Protein AF-A0A2V6CWB5-F1 (afdb_monomer_lite)

pLDDT: mean 82.56, std 15.72, range [36.16, 98.81]

Radius of gyration: 20.62 Å; chains: 1; bounding box: 56×36×60 Å

Secondary structure (DSSP, 8-state):
-TTHHHHHHHHHHHHHHHTTTS-GGG-SEEEEEEE-----SSSB-STT-S-B-TTSSEEEEEEEETTEEEEEEEEEE---HHHHHHHHHHHTTTT-TT--S-----EEEEE-SSS-TT-TT-EEETT--TTSTTTT--SSS----HHHHHHTTSS-GGGEEE--SSEEEEEEB---SSSSPPSSS-SEEEEE-SSS-EEEEEE--S-TT-HHHHHSEEEEEE--GGG-GGG----EEEE-TT-S-S-STT-SB-TT--EEETTTTEEEEEEEEE--TT--EEEEEEEE-

Foldseek 3Di:
DQLPVVVQVVVQVVVVVVVVPDDCVVDQAAEAEDAALDDDPAFDRPPPHSDGAPQRFKDWEWHDDPNDIHIYMYGHHDPQPLQVVQSCQQCVCPYPPPPPLHRDAAAWAFDDAVFALPDPPTDTGTLQPCQASRHVPRDPQHDHQPQSCCSSVVDPCQLEAEDDAFDKDKAWAQGDPDSHGDPDGNQWYWYDQDPFWIKIWGQHCSPVVQPLRNAFIWIWIAGDQVPCDVNTRYGIYTGQNRPPDPGSSNRGQHAPGWNDDVSSQKIKHFHGWDDDPPGTITIIGIHGD

Structure (mmCIF, N/CA/C/O backbone):
data_AF-A0A2V6CWB5-F1
#
_entry.id   AF-A0A2V6CWB5-F1
#
loop_
_atom_site.group_PDB
_atom_site.id
_atom_site.type_symbol
_atom_site.label_atom_id
_atom_site.label_alt_id
_atom_site.label_comp_id
_atom_site.label_asym_id
_atom_site.label_entity_id
_atom_site.label_seq_id
_atom_site.pdbx_PDB_ins_code
_atom_site.Cartn_x
_atom_site.Cartn_y
_atom_site.Cartn_z
_atom_site.occupancy
_atom_site.B_iso_or_equiv
_atom_site.auth_seq_id
_atom_site.auth_comp_id
_atom_site.auth_asym_id
_atom_site.auth_atom_id
_atom_site.pdbx_PDB_model_num
ATOM 1 N N . MET A 1 1 ? 32.654 11.549 -14.770 1.00 36.16 1 MET A N 1
ATOM 2 C CA . MET A 1 1 ? 31.673 10.507 -14.389 1.00 36.16 1 MET A CA 1
ATOM 3 C C . MET A 1 1 ? 31.374 9.634 -15.612 1.00 36.16 1 MET A C 1
ATOM 5 O O . MET A 1 1 ? 30.592 10.050 -16.452 1.00 36.16 1 MET A O 1
ATOM 9 N N . PRO A 1 2 ? 32.044 8.480 -15.784 1.00 38.09 2 PRO A N 1
ATOM 10 C CA . PRO A 1 2 ? 32.008 7.690 -17.030 1.00 38.09 2 PRO A CA 1
ATOM 11 C C . PRO A 1 2 ? 30.756 6.815 -17.254 1.00 38.09 2 PRO A C 1
ATOM 13 O O . PRO A 1 2 ? 30.642 6.205 -18.314 1.00 38.09 2 PRO A O 1
ATOM 16 N N . GLY A 1 3 ? 29.848 6.711 -16.274 1.00 45.81 3 GLY A N 1
ATOM 17 C CA . GLY A 1 3 ? 28.700 5.790 -16.328 1.00 45.81 3 GLY A CA 1
ATOM 18 C C . GLY A 1 3 ? 27.551 6.238 -17.239 1.00 45.81 3 GLY A C 1
ATOM 19 O O . GLY A 1 3 ? 26.915 5.413 -17.885 1.00 45.81 3 GLY A O 1
ATOM 20 N N . TRP A 1 4 ? 27.318 7.548 -17.364 1.00 51.97 4 TRP A N 1
ATOM 21 C CA . TRP A 1 4 ? 26.133 8.075 -18.061 1.00 51.97 4 TRP A CA 1
ATOM 22 C C . TRP A 1 4 ? 26.193 7.865 -19.583 1.00 51.97 4 TRP A C 1
ATOM 24 O O . TRP A 1 4 ? 25.188 7.541 -20.209 1.00 51.97 4 TRP A O 1
ATOM 34 N N . ALA A 1 5 ? 27.392 7.933 -20.171 1.00 55.53 5 ALA A N 1
ATOM 35 C CA . ALA A 1 5 ? 27.584 7.796 -21.615 1.00 55.53 5 ALA A CA 1
ATOM 36 C C . ALA A 1 5 ? 27.284 6.383 -22.157 1.00 55.53 5 ALA A C 1
ATOM 38 O O . ALA A 1 5 ? 26.904 6.244 -23.317 1.00 55.53 5 ALA A O 1
ATOM 39 N N . ALA A 1 6 ? 27.458 5.335 -21.341 1.00 59.09 6 ALA A N 1
ATOM 40 C CA . ALA A 1 6 ? 27.218 3.953 -21.765 1.00 59.09 6 ALA A CA 1
ATOM 41 C C . ALA A 1 6 ? 25.724 3.599 -21.769 1.00 59.09 6 ALA A C 1
ATOM 43 O O . ALA A 1 6 ? 25.240 3.011 -22.734 1.00 59.09 6 ALA A O 1
ATOM 44 N N . CYS A 1 7 ? 24.991 4.011 -20.729 1.00 66.81 7 CYS A N 1
ATOM 45 C CA . CYS A 1 7 ? 23.537 3.861 -20.666 1.00 66.81 7 CYS A CA 1
ATOM 46 C C . CYS A 1 7 ? 22.850 4.595 -21.827 1.00 66.81 7 CYS A C 1
ATOM 48 O O . CYS A 1 7 ? 21.944 4.047 -22.447 1.00 66.81 7 CYS A O 1
ATOM 50 N N . ASP A 1 8 ? 23.323 5.795 -22.178 1.00 70.69 8 ASP A N 1
ATOM 51 C CA . ASP A 1 8 ? 22.746 6.564 -23.282 1.00 70.69 8 ASP A CA 1
ATOM 52 C C . ASP A 1 8 ? 22.955 5.915 -24.657 1.00 70.69 8 ASP A C 1
ATOM 54 O O . ASP A 1 8 ? 22.087 6.032 -25.518 1.00 70.69 8 ASP A O 1
ATOM 58 N N . ALA A 1 9 ? 24.092 5.250 -24.893 1.00 75.88 9 ALA A N 1
ATOM 59 C CA . ALA A 1 9 ? 24.342 4.549 -26.154 1.00 75.88 9 ALA A CA 1
ATOM 60 C C . ALA A 1 9 ? 23.389 3.358 -26.322 1.00 75.88 9 ALA A C 1
ATOM 62 O O . ALA A 1 9 ? 22.685 3.273 -27.321 1.00 75.88 9 ALA A O 1
ATOM 63 N N . ILE A 1 10 ? 23.281 2.514 -25.292 1.00 77.00 10 ILE A N 1
ATOM 64 C CA . ILE A 1 10 ? 22.360 1.371 -25.289 1.00 77.00 10 ILE A CA 1
ATOM 65 C C . ILE A 1 10 ? 20.911 1.836 -25.463 1.00 77.00 10 ILE A C 1
ATOM 67 O O . ILE A 1 10 ? 20.146 1.241 -26.219 1.00 77.00 10 ILE A O 1
ATOM 71 N N . ALA A 1 11 ? 20.534 2.920 -24.784 1.00 79.38 11 ALA A N 1
ATOM 72 C CA . ALA A 1 11 ? 19.203 3.485 -24.908 1.00 79.38 11 ALA A CA 1
ATOM 73 C C . ALA A 1 11 ? 18.931 4.019 -26.326 1.00 79.38 11 ALA A C 1
ATOM 75 O O . ALA A 1 11 ? 17.836 3.817 -26.844 1.00 79.38 11 ALA A O 1
ATOM 76 N N . ARG A 1 12 ? 19.927 4.638 -26.980 1.00 80.00 12 ARG A N 1
ATOM 77 C CA . ARG A 1 12 ? 19.832 5.111 -28.374 1.00 80.00 12 ARG A CA 1
ATOM 78 C C . ARG A 1 12 ? 19.712 3.968 -29.375 1.00 80.00 12 ARG A C 1
ATOM 80 O O . ARG A 1 12 ? 18.886 4.060 -30.282 1.00 80.00 12 ARG A O 1
ATOM 87 N N . ASP A 1 13 ? 20.482 2.901 -29.198 1.00 83.44 13 ASP A N 1
ATOM 88 C CA . ASP A 1 13 ? 20.416 1.724 -30.066 1.00 83.44 13 ASP A CA 1
ATOM 89 C C . ASP A 1 13 ? 19.045 1.044 -29.945 1.00 83.44 13 ASP A C 1
ATOM 91 O O . ASP A 1 13 ? 18.387 0.777 -30.952 1.00 83.44 13 ASP A O 1
ATOM 95 N N . ALA A 1 14 ? 18.566 0.846 -28.711 1.00 82.62 14 ALA A N 1
ATOM 96 C CA . ALA A 1 14 ? 17.247 0.275 -28.450 1.00 82.62 14 ALA A CA 1
ATOM 97 C C . ALA A 1 14 ? 16.120 1.138 -29.039 1.00 82.62 14 ALA A C 1
ATOM 99 O O . ALA A 1 14 ? 15.208 0.611 -29.675 1.00 82.62 14 ALA A O 1
ATOM 100 N N . PHE A 1 15 ? 16.203 2.462 -28.871 1.00 83.50 15 PHE A N 1
ATOM 101 C CA . PHE A 1 15 ? 15.250 3.409 -29.444 1.00 83.50 15 PHE A CA 1
ATOM 102 C C . PHE A 1 15 ? 15.245 3.332 -30.976 1.00 83.50 15 PHE A C 1
ATOM 104 O O . PHE A 1 15 ? 14.188 3.150 -31.571 1.00 83.50 15 PHE A O 1
ATOM 111 N N . THR A 1 16 ? 16.418 3.367 -31.615 1.00 85.50 16 THR A N 1
ATOM 112 C CA . THR A 1 16 ? 16.558 3.283 -33.080 1.00 85.50 16 THR A CA 1
ATOM 113 C C . THR A 1 16 ? 15.927 2.007 -33.636 1.00 85.50 16 THR A C 1
ATOM 115 O O . THR A 1 16 ? 15.200 2.055 -34.626 1.00 85.50 16 THR A O 1
ATOM 118 N N . LEU A 1 17 ? 16.162 0.864 -32.985 1.00 86.69 17 LEU A N 1
ATOM 119 C CA . LEU A 1 17 ? 15.570 -0.411 -33.391 1.00 86.69 17 LEU A CA 1
ATOM 120 C C . LEU A 1 17 ? 14.049 -0.432 -33.192 1.00 86.69 17 LEU A C 1
ATOM 122 O O . LEU A 1 17 ? 13.328 -0.909 -34.066 1.00 86.69 17 LEU A O 1
ATOM 126 N N . ALA A 1 18 ? 13.548 0.102 -32.075 1.00 86.06 18 ALA A N 1
ATOM 127 C CA . ALA A 1 18 ? 12.117 0.129 -31.785 1.00 86.06 18 ALA A CA 1
ATOM 128 C C . ALA A 1 18 ? 11.335 1.060 -32.734 1.00 86.06 18 ALA A C 1
ATOM 130 O O . ALA A 1 18 ? 10.214 0.726 -33.117 1.00 86.06 18 ALA A O 1
ATOM 131 N N . GLN A 1 19 ? 11.933 2.169 -33.187 1.00 87.50 19 GLN A N 1
ATOM 132 C CA . GLN A 1 19 ? 11.319 3.086 -34.163 1.00 87.50 19 GLN A CA 1
ATOM 133 C C . GLN A 1 19 ? 11.013 2.435 -35.516 1.00 87.50 19 GLN A C 1
ATOM 135 O O . GLN A 1 19 ? 10.167 2.932 -36.254 1.00 87.50 19 GLN A O 1
ATOM 140 N N . LEU A 1 20 ? 11.670 1.320 -35.850 1.00 89.69 20 LEU A N 1
ATOM 141 C CA . LEU A 1 20 ? 11.380 0.574 -37.077 1.00 89.69 20 LEU A CA 1
ATOM 142 C C . LEU A 1 20 ? 10.010 -0.120 -37.037 1.00 89.69 20 LEU A C 1
ATOM 144 O O . LEU A 1 20 ? 9.496 -0.507 -38.084 1.00 89.69 20 LEU A O 1
ATOM 148 N N . GLN A 1 21 ? 9.443 -0.318 -35.843 1.00 91.12 21 GLN A N 1
ATOM 149 C CA . GLN A 1 21 ? 8.211 -1.083 -35.629 1.00 91.12 21 GLN A CA 1
ATOM 150 C C . GLN A 1 21 ? 7.116 -0.298 -34.900 1.00 91.12 21 GLN A C 1
ATOM 152 O O . GLN A 1 21 ? 5.943 -0.642 -35.028 1.00 91.12 21 GLN A O 1
ATOM 157 N N . TYR A 1 22 ? 7.476 0.745 -34.149 1.00 87.06 22 TYR A N 1
ATOM 158 C CA . TYR A 1 22 ? 6.558 1.491 -33.293 1.00 87.06 22 TYR A CA 1
ATOM 159 C C . TYR A 1 22 ? 6.733 3.002 -33.466 1.00 87.06 22 TYR A C 1
ATOM 161 O O . TYR A 1 22 ? 7.855 3.503 -33.567 1.00 87.06 22 TYR A O 1
ATOM 169 N N . ASP A 1 23 ? 5.624 3.743 -33.414 1.00 86.75 23 ASP A N 1
ATOM 170 C CA . ASP A 1 23 ? 5.662 5.191 -33.220 1.00 86.75 23 ASP A CA 1
ATOM 171 C C . ASP A 1 23 ? 5.980 5.489 -31.753 1.00 86.75 23 ASP A C 1
ATOM 173 O O . ASP A 1 23 ? 5.128 5.421 -30.869 1.00 86.75 23 ASP A O 1
ATOM 177 N N . LEU A 1 24 ? 7.244 5.795 -31.482 1.00 80.44 24 LEU A N 1
ATOM 178 C CA . LEU A 1 24 ? 7.717 6.011 -30.120 1.00 80.44 24 LEU A CA 1
ATOM 179 C C . LEU A 1 24 ? 7.183 7.306 -29.488 1.00 80.44 24 LEU A C 1
ATOM 181 O O . LEU A 1 24 ? 7.273 7.459 -28.272 1.00 80.44 24 LEU A O 1
ATOM 185 N N . THR A 1 25 ? 6.597 8.220 -30.270 1.00 76.88 25 THR A N 1
ATOM 186 C CA . THR A 1 25 ? 6.030 9.474 -29.745 1.00 76.88 25 THR A CA 1
ATOM 187 C C . THR A 1 25 ? 4.742 9.262 -28.949 1.00 76.88 25 THR A C 1
ATOM 189 O O . THR A 1 25 ? 4.356 10.130 -28.169 1.00 76.88 25 THR A O 1
ATOM 192 N N . THR A 1 26 ? 4.107 8.091 -29.068 1.00 83.06 26 THR A N 1
ATOM 193 C CA . THR A 1 26 ? 2.911 7.734 -28.291 1.00 83.06 26 THR A CA 1
ATOM 194 C C . THR A 1 26 ? 3.226 7.214 -26.886 1.00 83.06 26 THR A C 1
ATOM 196 O O . THR A 1 26 ? 2.306 6.856 -26.152 1.00 83.06 26 THR A O 1
ATOM 199 N N . PHE A 1 27 ? 4.505 7.124 -26.506 1.00 80.75 27 PHE A N 1
ATOM 200 C CA . PHE A 1 27 ? 4.947 6.592 -25.218 1.00 80.75 27 PHE A CA 1
ATOM 201 C C . PHE A 1 27 ? 5.657 7.661 -24.386 1.00 80.75 27 PHE A C 1
ATOM 203 O O . PHE A 1 27 ? 6.510 8.397 -24.873 1.00 80.75 27 PHE A O 1
ATOM 210 N N . GLU A 1 28 ? 5.356 7.699 -23.089 1.00 74.69 28 GLU A N 1
ATOM 211 C CA . GLU A 1 28 ? 5.989 8.628 -22.139 1.00 74.69 28 GLU A CA 1
ATOM 212 C C . GLU A 1 28 ? 7.266 8.051 -21.495 1.00 74.69 28 GLU A C 1
ATOM 214 O O . GLU A 1 28 ? 8.056 8.776 -20.887 1.00 74.69 28 GLU A O 1
ATOM 219 N N . ARG A 1 29 ? 7.476 6.732 -21.599 1.00 77.94 29 ARG A N 1
ATOM 220 C CA . ARG A 1 29 ? 8.577 6.005 -20.954 1.00 77.94 29 ARG A CA 1
ATOM 221 C C . ARG A 1 29 ? 8.994 4.787 -21.767 1.00 77.94 29 ARG A C 1
ATOM 223 O O . ARG A 1 29 ? 8.143 4.076 -22.295 1.00 77.94 29 ARG A O 1
ATOM 230 N N . PHE A 1 30 ? 10.291 4.490 -21.739 1.00 80.19 30 PHE A N 1
ATOM 231 C CA . PHE A 1 30 ? 10.849 3.238 -22.249 1.00 80.19 30 PHE A CA 1
ATOM 232 C C . PHE A 1 30 ? 11.411 2.393 -21.114 1.00 80.19 30 PHE A C 1
ATOM 234 O O . PHE A 1 30 ? 12.092 2.901 -20.224 1.00 80.19 30 PHE A O 1
ATOM 241 N N . VAL A 1 31 ? 11.147 1.090 -21.163 1.00 81.50 31 VAL A N 1
ATOM 242 C CA . VAL A 1 31 ? 11.750 0.111 -20.258 1.00 81.50 31 VAL A CA 1
ATOM 243 C C . VAL A 1 31 ? 12.609 -0.823 -21.098 1.00 81.50 31 VAL A C 1
ATOM 245 O O . VAL A 1 31 ? 12.102 -1.517 -21.975 1.00 81.50 31 VAL A O 1
ATOM 248 N N . ILE A 1 32 ? 13.915 -0.810 -20.850 1.00 81.12 32 ILE A N 1
ATOM 249 C CA . ILE A 1 32 ? 14.897 -1.652 -21.527 1.00 81.12 32 ILE A CA 1
ATOM 250 C C . ILE A 1 32 ? 15.292 -2.761 -20.564 1.00 81.12 32 ILE A C 1
ATOM 252 O O . ILE A 1 32 ? 15.844 -2.507 -19.493 1.00 81.12 32 ILE A O 1
ATOM 256 N N . HIS A 1 33 ? 15.018 -3.997 -20.958 1.00 79.50 33 HIS A N 1
ATOM 257 C CA . HIS A 1 33 ? 15.389 -5.170 -20.185 1.00 79.50 33 HIS A CA 1
ATOM 258 C C . HIS A 1 33 ? 16.598 -5.876 -20.793 1.00 79.50 33 HIS A C 1
ATOM 260 O O . HIS A 1 33 ? 16.647 -6.105 -22.003 1.00 79.50 33 HIS A O 1
ATOM 266 N N . PHE A 1 34 ? 17.531 -6.290 -19.937 1.00 72.25 34 PHE A N 1
ATOM 267 C CA . PHE A 1 34 ? 18.673 -7.114 -20.314 1.00 72.25 34 PHE A CA 1
ATOM 268 C C . PHE A 1 34 ? 18.560 -8.518 -19.721 1.00 72.25 34 PHE A C 1
ATOM 270 O O . PHE A 1 34 ? 18.178 -8.657 -18.555 1.00 72.25 34 PHE A O 1
ATOM 277 N N . PRO A 1 35 ? 18.975 -9.562 -20.464 1.00 69.44 35 PRO A N 1
ATOM 278 C CA . PRO A 1 35 ? 19.292 -10.850 -19.858 1.00 69.44 35 PRO A CA 1
ATOM 279 C C . PRO A 1 35 ? 20.240 -10.655 -18.671 1.00 69.44 35 PRO A C 1
ATOM 281 O O . PRO A 1 35 ? 21.066 -9.741 -18.697 1.00 69.44 35 PRO A O 1
ATOM 284 N N . SER A 1 36 ? 20.130 -11.514 -17.652 1.00 68.50 36 SER A N 1
ATOM 285 C CA . SER A 1 36 ? 20.931 -11.402 -16.428 1.00 68.50 36 SER A CA 1
ATOM 286 C C . SER A 1 36 ? 22.411 -11.178 -16.734 1.00 68.50 36 SER A C 1
ATOM 288 O O . SER A 1 36 ? 23.099 -12.053 -17.263 1.00 68.50 36 SER A O 1
ATOM 290 N N . LEU A 1 37 ? 22.905 -9.999 -16.362 1.00 66.12 37 LEU A N 1
ATOM 291 C CA . LEU A 1 37 ? 24.320 -9.661 -16.390 1.00 66.12 37 LEU A CA 1
ATOM 292 C C . LEU A 1 37 ? 24.968 -10.318 -15.158 1.00 66.12 37 LEU A C 1
ATOM 294 O O . LEU A 1 37 ? 25.193 -9.659 -14.144 1.00 66.12 37 LEU A O 1
ATOM 298 N N . GLN A 1 38 ? 25.139 -11.645 -15.187 1.00 53.81 38 GLN A N 1
ATOM 299 C CA . GLN A 1 38 ? 25.556 -12.460 -14.038 1.00 53.81 38 GLN A CA 1
ATOM 300 C C . GLN A 1 38 ? 26.773 -11.872 -13.301 1.00 53.81 38 GLN A C 1
ATOM 302 O O . GLN A 1 38 ? 27.834 -11.723 -13.904 1.00 53.81 38 GLN A O 1
ATOM 307 N N . ASN A 1 39 ? 26.593 -11.558 -12.005 1.00 49.78 39 ASN A N 1
ATOM 308 C CA . ASN A 1 39 ? 27.485 -11.881 -10.872 1.00 49.78 39 ASN A CA 1
ATOM 309 C C . ASN A 1 39 ? 27.045 -11.234 -9.531 1.00 49.78 39 ASN A C 1
ATOM 311 O O . ASN A 1 39 ? 27.929 -10.966 -8.730 1.00 49.78 39 ASN A O 1
ATOM 315 N N . GLN A 1 40 ? 25.773 -10.904 -9.233 1.00 49.03 40 GLN A N 1
ATOM 316 C CA . GLN A 1 40 ? 25.472 -10.239 -7.944 1.00 49.03 40 GLN A CA 1
ATOM 317 C C . GLN A 1 40 ? 24.152 -10.619 -7.280 1.00 49.03 40 GLN A C 1
ATOM 319 O O . GLN A 1 40 ? 23.071 -10.394 -7.812 1.00 49.03 40 GLN A O 1
ATOM 324 N N . ALA A 1 41 ? 24.280 -11.084 -6.038 1.00 42.72 41 ALA A N 1
ATOM 325 C CA . ALA A 1 41 ? 23.208 -11.170 -5.056 1.00 42.72 41 ALA A CA 1
ATOM 326 C C . ALA A 1 41 ? 22.814 -9.791 -4.472 1.00 42.72 41 ALA A C 1
ATOM 328 O O . ALA A 1 41 ? 21.884 -9.721 -3.678 1.00 42.72 41 ALA A O 1
ATOM 329 N N . THR A 1 42 ? 23.499 -8.695 -4.833 1.00 45.09 42 THR A N 1
ATOM 330 C CA . THR A 1 42 ? 23.336 -7.381 -4.175 1.00 45.09 42 THR A CA 1
ATOM 331 C C . THR A 1 4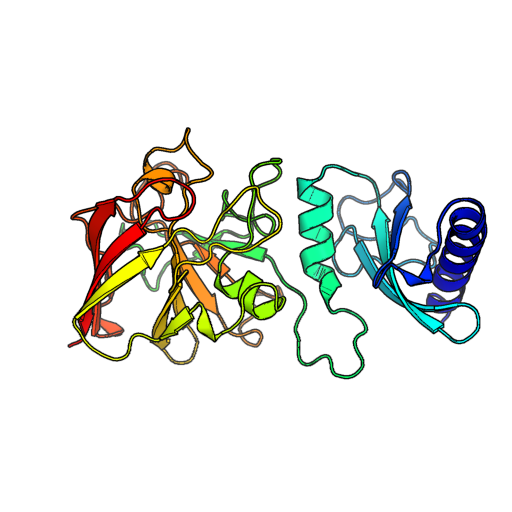2 ? 23.655 -6.176 -5.081 1.00 45.09 42 THR A C 1
ATOM 333 O O . THR A 1 42 ? 24.454 -5.314 -4.726 1.00 45.09 42 THR A O 1
ATOM 336 N N . GLY A 1 43 ? 23.028 -6.079 -6.254 1.00 46.12 43 GLY A N 1
ATOM 337 C CA . GLY A 1 43 ? 22.815 -4.781 -6.920 1.00 46.12 43 GLY A CA 1
ATOM 338 C C . GLY A 1 43 ? 23.956 -4.131 -7.709 1.00 46.12 43 GLY A C 1
ATOM 339 O O . GLY A 1 43 ? 23.780 -3.047 -8.262 1.00 46.12 43 GLY A O 1
ATOM 340 N N . GLY A 1 44 ? 25.112 -4.765 -7.837 1.00 47.44 44 GLY A N 1
ATOM 341 C CA . GLY A 1 44 ? 26.143 -4.338 -8.777 1.00 47.44 44 GLY A CA 1
ATOM 342 C C . GLY A 1 44 ? 26.125 -5.176 -10.051 1.00 47.44 44 GLY A C 1
ATOM 343 O O . GLY A 1 44 ? 25.869 -6.375 -10.062 1.00 47.44 44 GLY A O 1
ATOM 344 N N . VAL A 1 45 ? 26.423 -4.536 -11.166 1.00 53.91 45 VAL A N 1
ATOM 345 C CA . VAL A 1 45 ? 26.764 -5.252 -12.393 1.00 53.91 45 VAL A CA 1
ATOM 346 C C . VAL A 1 45 ? 28.218 -5.726 -12.265 1.00 53.91 45 VAL A C 1
ATOM 348 O O . VAL A 1 45 ? 28.977 -5.155 -11.479 1.00 53.91 45 VAL A O 1
ATOM 351 N N . ALA A 1 46 ? 28.605 -6.789 -12.977 1.00 55.00 46 ALA A N 1
ATOM 352 C CA . ALA A 1 46 ? 29.958 -7.356 -12.961 1.00 55.00 46 ALA A CA 1
ATOM 353 C C . ALA A 1 46 ? 31.075 -6.287 -12.939 1.00 55.00 46 ALA A C 1
ATOM 355 O O . ALA A 1 46 ? 30.938 -5.213 -13.533 1.00 55.00 46 ALA A O 1
ATOM 356 N N . THR A 1 47 ? 32.190 -6.586 -12.260 1.00 51.47 47 THR A N 1
ATOM 357 C CA . THR A 1 47 ? 33.362 -5.702 -12.143 1.00 51.47 47 THR A CA 1
ATOM 358 C C . THR A 1 47 ? 33.735 -5.095 -13.500 1.00 51.47 47 THR A C 1
ATOM 360 O O . THR A 1 47 ? 34.043 -5.822 -14.439 1.00 51.47 47 THR A O 1
ATOM 363 N N . GLY A 1 48 ? 33.700 -3.761 -13.604 1.00 55.47 48 GLY A N 1
ATOM 364 C CA . GLY A 1 48 ? 33.976 -3.026 -14.848 1.00 55.47 48 GLY A CA 1
ATOM 365 C C . GLY A 1 48 ? 32.738 -2.534 -15.608 1.00 55.47 48 GLY A C 1
ATOM 366 O O . GLY A 1 48 ? 32.882 -1.795 -16.584 1.00 55.47 48 GLY A O 1
ATOM 367 N N . SER A 1 49 ? 31.526 -2.876 -15.162 1.00 59.16 49 SER A N 1
ATOM 368 C CA . SER A 1 49 ? 30.303 -2.308 -15.728 1.00 59.16 49 SER A CA 1
ATOM 369 C C . SER A 1 49 ? 30.209 -0.798 -15.516 1.00 59.16 49 SER A C 1
ATOM 371 O O . SER A 1 49 ? 30.518 -0.267 -14.449 1.00 59.16 49 SER A O 1
ATOM 373 N N . LYS A 1 50 ? 29.714 -0.111 -16.547 1.00 61.66 50 LYS A N 1
ATOM 374 C CA . LYS A 1 50 ? 29.398 1.323 -16.519 1.00 61.66 50 LYS A CA 1
ATOM 375 C C . LYS A 1 50 ? 27.957 1.612 -16.074 1.00 61.66 50 LYS A C 1
ATOM 377 O O . LYS A 1 50 ? 27.619 2.778 -15.893 1.00 61.66 50 LYS A O 1
ATOM 382 N N . ILE A 1 51 ? 27.135 0.575 -15.892 1.00 60.34 51 ILE A N 1
ATOM 383 C CA . ILE A 1 51 ? 25.749 0.661 -15.413 1.00 60.34 51 ILE A CA 1
ATOM 384 C C . ILE A 1 51 ? 25.724 0.351 -13.915 1.00 60.34 51 ILE A C 1
ATOM 386 O O . ILE A 1 51 ? 26.265 -0.671 -13.489 1.00 60.3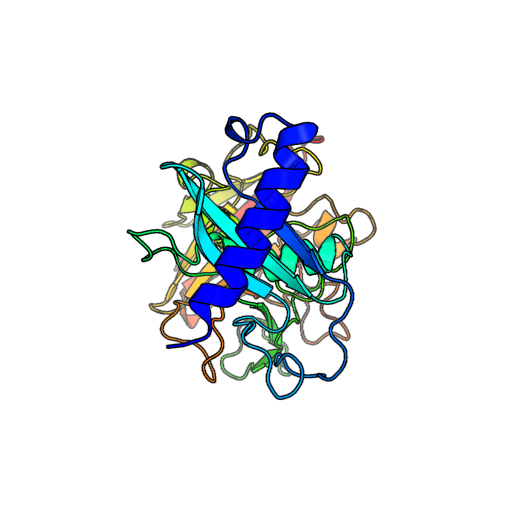4 51 ILE A O 1
ATOM 390 N N . PHE A 1 52 ? 25.079 1.219 -13.136 1.00 61.44 52 PHE A N 1
ATOM 391 C CA . PHE A 1 52 ? 24.848 1.043 -11.703 1.00 61.44 52 PHE A CA 1
ATOM 392 C C . PHE A 1 52 ? 23.342 0.967 -11.434 1.00 61.44 52 PHE A C 1
ATOM 394 O O . PHE A 1 52 ? 22.607 1.854 -11.865 1.00 61.44 52 PHE A O 1
ATOM 401 N N . PHE A 1 53 ? 22.884 -0.072 -10.731 1.00 65.00 53 PHE A N 1
ATOM 402 C CA . PHE A 1 53 ? 21.473 -0.251 -10.389 1.00 65.00 53 PHE A CA 1
ATOM 403 C C . PHE A 1 53 ? 21.188 0.311 -8.996 1.00 65.00 53 PHE A C 1
ATOM 405 O O . PHE A 1 53 ? 21.592 -0.247 -7.982 1.00 65.00 53 PHE A O 1
ATOM 412 N N . ASN A 1 54 ? 20.483 1.443 -8.946 1.00 54.50 54 ASN A N 1
ATOM 413 C CA . ASN A 1 54 ? 20.242 2.194 -7.709 1.00 54.50 54 ASN A CA 1
ATOM 414 C C . ASN A 1 54 ? 19.184 1.553 -6.785 1.00 54.50 54 ASN A C 1
ATOM 416 O O . ASN A 1 54 ? 19.019 1.982 -5.648 1.00 54.50 54 ASN A O 1
ATOM 420 N N . SER A 1 55 ? 18.450 0.549 -7.272 1.00 58.59 55 SER A N 1
ATOM 421 C CA . SER A 1 55 ? 17.395 -0.152 -6.519 1.00 58.59 55 SER A CA 1
ATOM 422 C C . SER A 1 55 ? 17.583 -1.671 -6.465 1.00 58.59 55 SER A C 1
ATOM 424 O O . SER A 1 55 ? 16.659 -2.407 -6.159 1.00 58.59 55 SER A O 1
ATOM 426 N N . GLY A 1 56 ? 18.802 -2.150 -6.731 1.00 66.12 56 GLY A N 1
ATOM 427 C CA . GLY A 1 56 ? 19.113 -3.577 -6.787 1.00 66.12 56 GLY A CA 1
ATOM 428 C C . GLY A 1 56 ? 19.073 -4.108 -8.216 1.00 66.12 56 GLY A C 1
ATOM 429 O O . GLY A 1 56 ? 20.109 -4.531 -8.720 1.00 66.12 56 GLY A O 1
ATOM 430 N N . LEU A 1 57 ? 17.931 -4.045 -8.907 1.00 73.31 57 LEU A N 1
ATOM 431 C CA . LEU A 1 57 ? 17.817 -4.587 -10.274 1.00 73.31 57 LEU A CA 1
ATOM 432 C C . LEU A 1 57 ? 17.384 -3.563 -11.321 1.00 73.31 57 LEU A C 1
ATOM 434 O O . LEU A 1 57 ? 17.401 -3.883 -12.515 1.00 73.31 57 LEU A O 1
ATOM 438 N N . SER A 1 58 ? 17.068 -2.333 -10.905 1.00 75.00 58 SER A N 1
ATOM 439 C CA . SER A 1 58 ? 16.751 -1.260 -11.841 1.00 75.00 58 SER A CA 1
ATOM 440 C C . SER A 1 58 ? 17.396 0.095 -11.570 1.00 75.00 58 SER A C 1
ATOM 442 O O . SER A 1 58 ? 17.830 0.443 -10.463 1.00 75.00 58 SER A O 1
ATOM 444 N N . HIS A 1 59 ? 17.486 0.862 -12.656 1.00 74.81 59 HIS A N 1
ATOM 445 C CA . HIS A 1 5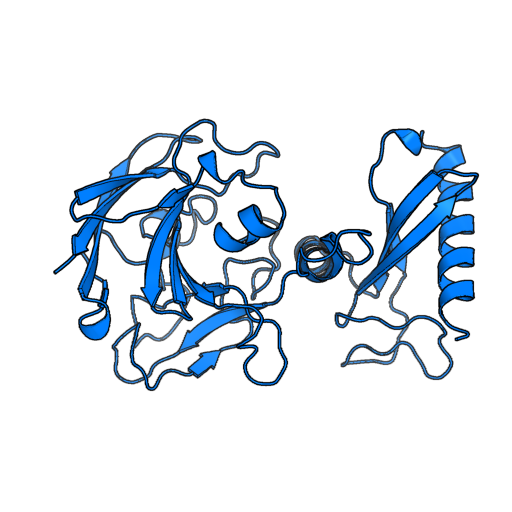9 ? 17.986 2.232 -12.725 1.00 74.81 59 HIS A CA 1
ATOM 446 C C . HIS A 1 59 ? 17.154 3.002 -13.745 1.00 74.81 59 HIS A C 1
ATOM 448 O O . HIS A 1 59 ? 16.815 2.447 -14.784 1.00 74.81 59 HIS A O 1
ATOM 454 N N . SER A 1 60 ? 16.844 4.271 -13.484 1.00 76.06 60 SER A N 1
ATOM 455 C CA . SER A 1 60 ? 16.214 5.134 -14.488 1.00 76.06 60 SER A CA 1
ATOM 456 C C . SER A 1 60 ? 16.971 6.439 -14.652 1.00 76.06 60 SER A C 1
ATOM 458 O O . SER A 1 60 ? 17.510 6.983 -13.687 1.00 76.06 60 SER A O 1
ATOM 460 N N . GLN A 1 61 ? 16.983 6.951 -15.879 1.00 75.75 61 GLN A N 1
ATOM 461 C CA . GLN A 1 61 ? 17.581 8.238 -16.219 1.00 75.75 61 GLN A CA 1
ATOM 462 C C . GLN A 1 61 ? 16.816 8.923 -17.353 1.00 75.75 61 GLN A C 1
ATOM 464 O O . GLN A 1 61 ? 16.080 8.272 -18.094 1.00 75.75 61 GLN A O 1
ATOM 469 N N . TRP A 1 62 ? 17.025 10.231 -17.508 1.00 76.25 62 TRP A N 1
ATOM 470 C CA . TRP A 1 62 ? 16.621 10.933 -18.721 1.00 76.25 62 TRP A CA 1
ATOM 471 C C . TRP A 1 62 ? 17.630 10.697 -19.832 1.00 76.25 62 TRP A C 1
ATOM 473 O O . TRP A 1 62 ? 18.826 10.903 -19.635 1.00 76.25 62 TRP A O 1
ATOM 483 N N . THR A 1 63 ? 17.126 10.369 -21.013 1.00 77.19 63 THR A N 1
ATOM 484 C CA . THR A 1 63 ? 17.924 10.312 -22.233 1.00 77.19 63 THR A CA 1
ATOM 485 C C . THR A 1 63 ? 17.228 11.132 -23.313 1.00 77.19 63 THR A C 1
ATOM 487 O O . THR A 1 63 ? 16.007 11.072 -23.476 1.00 77.19 63 THR A O 1
ATOM 490 N N . ASN A 1 64 ? 18.006 11.952 -24.022 1.00 78.38 64 ASN A N 1
ATOM 491 C CA . ASN A 1 64 ? 17.518 12.705 -25.170 1.00 78.38 64 ASN A CA 1
ATOM 492 C C . ASN A 1 64 ? 17.662 11.854 -26.437 1.00 78.38 64 ASN A C 1
ATOM 494 O O . ASN A 1 64 ? 18.766 11.408 -26.769 1.00 78.38 64 ASN A O 1
ATOM 498 N N . PHE A 1 65 ? 16.555 11.674 -27.147 1.00 76.69 65 PHE A N 1
ATOM 499 C CA . PHE A 1 65 ? 16.511 11.087 -28.477 1.00 76.69 65 PHE A CA 1
ATOM 500 C C . PHE A 1 65 ? 16.048 12.158 -29.462 1.00 76.69 65 PHE A C 1
ATOM 502 O O . PHE A 1 65 ? 14.890 12.567 -29.441 1.00 76.69 65 PHE A O 1
ATOM 509 N N . ASN A 1 66 ? 16.965 12.626 -30.314 1.00 73.44 66 ASN A N 1
ATOM 510 C CA . ASN A 1 66 ? 16.686 13.562 -31.409 1.00 73.44 66 ASN A CA 1
ATOM 511 C C . ASN A 1 66 ? 15.865 14.803 -30.998 1.00 73.44 66 ASN A C 1
ATOM 513 O O . ASN A 1 66 ? 14.949 15.212 -31.705 1.00 73.44 66 ASN A O 1
ATOM 517 N N . GLY A 1 67 ? 16.195 15.412 -29.855 1.00 74.75 67 GLY A N 1
ATOM 518 C CA . GLY A 1 67 ? 15.533 16.623 -29.361 1.00 74.75 67 GLY A CA 1
ATOM 519 C C . GLY A 1 67 ? 14.389 16.371 -28.376 1.00 74.75 67 GLY A C 1
ATOM 520 O O . GLY A 1 67 ? 13.993 17.304 -27.679 1.00 74.75 67 GLY A O 1
ATOM 521 N N . SER A 1 68 ? 13.934 15.127 -28.217 1.00 76.31 68 SER A N 1
ATOM 522 C CA . SER A 1 68 ? 12.902 14.742 -27.248 1.00 76.31 68 SER A CA 1
ATOM 523 C C . SER A 1 68 ? 13.509 14.020 -26.047 1.00 76.31 68 SER A C 1
ATOM 525 O O . SER A 1 68 ? 14.369 13.154 -26.192 1.00 76.31 68 SER A O 1
ATOM 527 N N . TRP A 1 69 ? 13.076 14.384 -24.842 1.00 77.00 69 TRP A N 1
ATOM 528 C CA . TRP A 1 69 ? 13.538 13.772 -23.597 1.00 77.00 69 TRP A CA 1
ATOM 529 C C . TRP A 1 69 ? 12.592 12.662 -23.157 1.00 77.00 69 TRP A C 1
ATOM 531 O O . TRP A 1 69 ? 11.382 12.867 -23.122 1.00 77.00 69 TRP A O 1
ATOM 541 N N . PHE A 1 70 ? 13.154 11.522 -22.762 1.00 75.31 70 PHE A N 1
ATOM 542 C CA . PHE A 1 70 ? 12.395 10.382 -22.253 1.00 75.31 70 PHE A CA 1
ATOM 543 C C . PHE A 1 70 ? 13.027 9.824 -20.986 1.00 75.31 70 PHE A C 1
ATOM 545 O O . PHE A 1 70 ? 14.251 9.856 -20.834 1.00 75.31 70 PHE A O 1
ATOM 552 N N . VAL A 1 71 ? 12.200 9.268 -20.099 1.00 77.31 71 VAL A N 1
ATOM 553 C CA . VAL A 1 71 ? 12.703 8.444 -18.998 1.00 77.31 71 VAL A CA 1
ATOM 554 C C . VAL A 1 71 ? 12.931 7.031 -19.520 1.00 77.31 71 VAL A C 1
ATOM 556 O O . VAL A 1 71 ? 12.016 6.400 -20.054 1.00 77.31 71 VAL A O 1
ATOM 559 N N . VAL A 1 72 ? 14.155 6.541 -19.353 1.00 76.69 72 VAL A N 1
ATOM 560 C CA . VAL A 1 72 ? 14.559 5.184 -19.718 1.00 76.69 72 VAL A CA 1
ATOM 561 C C . VAL A 1 72 ? 14.848 4.412 -18.442 1.00 76.69 72 VAL A C 1
ATOM 563 O O . VAL A 1 72 ? 15.726 4.799 -17.671 1.00 76.69 72 VAL A O 1
ATOM 566 N N . SER A 1 73 ? 14.101 3.331 -18.225 1.00 80.56 73 SER A N 1
ATOM 567 C CA . SER A 1 73 ? 14.282 2.407 -17.108 1.00 80.56 73 SER A CA 1
ATOM 568 C C . SER A 1 73 ? 15.034 1.168 -17.581 1.00 80.56 73 SER A C 1
ATOM 570 O O . SER A 1 73 ? 14.569 0.461 -18.468 1.00 80.56 73 SER A O 1
ATOM 572 N N . PHE A 1 74 ? 16.188 0.896 -16.988 1.00 78.38 74 PHE A N 1
ATOM 573 C CA . PHE A 1 74 ? 16.989 -0.294 -17.237 1.00 78.38 74 PHE A CA 1
ATOM 574 C C . PHE A 1 74 ? 16.659 -1.363 -16.202 1.00 78.38 74 PHE A C 1
ATOM 576 O O . PHE A 1 74 ? 16.681 -1.076 -15.007 1.00 78.38 74 PHE A O 1
ATOM 583 N N . MET A 1 75 ? 16.393 -2.579 -16.669 1.00 79.44 75 MET A N 1
ATOM 584 C CA . MET A 1 75 ? 16.028 -3.740 -15.857 1.00 79.44 75 MET A CA 1
ATOM 585 C C . MET A 1 75 ? 17.013 -4.886 -16.099 1.00 79.44 75 MET A C 1
ATOM 587 O O . MET A 1 75 ? 17.352 -5.170 -17.250 1.00 79.44 75 MET A O 1
ATOM 591 N N . ASN A 1 76 ? 17.453 -5.555 -15.033 1.00 75.31 76 ASN A N 1
ATOM 592 C CA . ASN A 1 76 ? 18.404 -6.664 -15.108 1.00 75.31 76 ASN A CA 1
ATOM 593 C C . ASN A 1 76 ? 17.818 -7.981 -14.589 1.00 75.31 76 ASN A C 1
ATOM 595 O O . ASN A 1 76 ? 17.406 -8.071 -13.434 1.00 75.31 76 ASN A O 1
ATOM 599 N N . GLY A 1 77 ? 17.911 -9.031 -15.404 1.00 72.56 77 GLY A N 1
ATOM 600 C CA . GLY A 1 77 ? 17.729 -10.409 -14.959 1.00 72.56 77 GLY A CA 1
ATOM 601 C C . GLY A 1 77 ? 16.338 -10.975 -15.205 1.00 72.56 77 GLY A C 1
ATOM 602 O O . GLY A 1 77 ? 16.196 -11.825 -16.084 1.00 72.56 77 GLY A O 1
ATOM 603 N N . ASP A 1 78 ? 15.356 -10.573 -14.400 1.00 72.75 78 ASP A N 1
ATOM 604 C CA . ASP A 1 78 ? 14.020 -11.180 -14.385 1.00 72.75 78 ASP A CA 1
ATOM 605 C C . ASP A 1 78 ? 12.931 -10.211 -14.895 1.00 72.75 78 ASP A C 1
ATOM 607 O O . ASP A 1 78 ? 12.844 -9.051 -14.489 1.00 72.75 78 ASP A O 1
ATOM 611 N N . LEU A 1 79 ? 12.099 -10.733 -15.805 1.00 74.38 79 LEU A N 1
ATOM 612 C CA . LEU A 1 79 ? 10.969 -10.068 -16.468 1.00 74.38 79 LEU A CA 1
ATOM 613 C C . LEU A 1 79 ? 9.611 -10.400 -15.847 1.00 74.38 79 LEU A C 1
ATOM 615 O O . LEU A 1 79 ? 8.573 -10.013 -16.388 1.00 74.38 79 LEU A O 1
ATOM 619 N N . GLY A 1 80 ? 9.575 -11.127 -14.732 1.00 77.62 80 GLY A N 1
ATOM 620 C CA . GLY A 1 80 ? 8.345 -11.392 -14.005 1.00 77.62 80 GLY A CA 1
ATOM 621 C C . GLY A 1 80 ? 7.598 -10.086 -13.739 1.00 77.62 80 GLY A C 1
ATOM 622 O O . GLY A 1 80 ? 8.183 -9.110 -13.264 1.00 77.62 80 GLY A O 1
ATOM 623 N N . VAL A 1 81 ? 6.296 -10.057 -14.041 1.00 77.56 81 VAL A N 1
ATOM 624 C CA . VAL A 1 81 ? 5.455 -8.852 -13.905 1.00 77.56 81 VAL A CA 1
ATOM 625 C C . VAL A 1 81 ? 5.569 -8.256 -12.501 1.00 77.56 81 VAL A C 1
ATOM 627 O O . VAL A 1 81 ? 5.693 -7.043 -12.355 1.00 77.56 81 VAL A O 1
ATOM 630 N N . GLY A 1 82 ? 5.593 -9.106 -11.470 1.00 79.56 82 GLY A N 1
ATOM 631 C CA . GLY A 1 82 ? 5.726 -8.675 -10.081 1.00 79.56 82 GLY A CA 1
ATOM 632 C C . GLY A 1 82 ? 7.058 -7.991 -9.770 1.00 79.56 82 GLY A C 1
ATOM 633 O O . GLY A 1 82 ? 7.058 -6.954 -9.110 1.00 79.56 82 GLY A O 1
ATOM 634 N N . LEU A 1 83 ? 8.180 -8.531 -10.257 1.00 78.75 83 LEU A N 1
ATOM 635 C CA . LEU A 1 83 ? 9.493 -7.915 -10.057 1.00 78.75 83 LEU A CA 1
ATOM 636 C C . LEU A 1 83 ? 9.648 -6.653 -10.908 1.00 78.75 83 LEU A C 1
ATOM 638 O O . LEU A 1 83 ? 10.081 -5.624 -10.408 1.00 78.75 83 LEU A O 1
ATOM 642 N N . THR A 1 84 ? 9.212 -6.691 -12.165 1.00 80.69 84 THR A N 1
ATOM 643 C CA . THR A 1 84 ? 9.234 -5.514 -13.041 1.00 80.69 84 THR A CA 1
ATOM 644 C C . THR A 1 84 ? 8.452 -4.357 -12.422 1.00 80.69 84 THR A C 1
ATOM 646 O O . THR A 1 84 ? 8.942 -3.233 -12.368 1.00 80.69 84 THR A O 1
ATOM 649 N N . LEU A 1 85 ? 7.259 -4.626 -11.887 1.00 83.88 85 LEU A N 1
ATOM 650 C CA . LEU A 1 85 ? 6.448 -3.619 -11.205 1.00 83.88 85 LEU A CA 1
ATOM 651 C C . LEU A 1 85 ? 7.117 -3.090 -9.927 1.00 83.88 85 LEU A C 1
ATOM 653 O O . LEU A 1 85 ? 7.042 -1.892 -9.654 1.00 83.88 85 LEU A O 1
ATOM 657 N N . HIS A 1 86 ? 7.764 -3.969 -9.159 1.00 86.81 86 HIS A N 1
ATOM 658 C CA . HIS A 1 86 ? 8.512 -3.615 -7.955 1.00 86.81 86 HIS A CA 1
ATOM 659 C C . HIS A 1 86 ? 9.632 -2.610 -8.259 1.00 86.81 86 HIS A C 1
ATOM 661 O O . HIS A 1 86 ? 9.686 -1.508 -7.712 1.00 86.81 86 HIS A O 1
ATOM 667 N N . GLU A 1 87 ? 10.487 -2.978 -9.203 1.00 80.81 87 GLU A N 1
ATOM 668 C CA . GLU A 1 87 ? 11.657 -2.211 -9.611 1.00 80.81 87 GLU A CA 1
ATOM 669 C C . GLU A 1 87 ? 11.272 -0.881 -10.280 1.00 80.81 87 GLU A C 1
ATOM 671 O O . GLU A 1 87 ? 11.819 0.184 -9.973 1.00 80.81 87 GLU A O 1
ATOM 676 N N . LEU A 1 88 ? 10.237 -0.891 -11.127 1.00 81.44 88 LEU A N 1
ATOM 677 C CA . LEU A 1 88 ? 9.683 0.346 -11.674 1.00 81.44 88 LEU A CA 1
ATOM 678 C C . LEU A 1 88 ? 9.118 1.249 -10.575 1.00 81.44 88 LEU A C 1
ATOM 680 O O . LEU A 1 88 ? 9.269 2.463 -10.672 1.00 81.44 88 LEU A O 1
ATOM 684 N N . GLY A 1 89 ? 8.545 0.704 -9.499 1.00 82.69 89 GLY A N 1
ATOM 685 C CA . GLY A 1 89 ? 8.114 1.488 -8.339 1.00 82.69 89 GLY A CA 1
ATOM 686 C C . GLY A 1 89 ? 9.255 2.301 -7.714 1.00 82.69 89 GLY A C 1
ATOM 687 O O . GLY A 1 89 ? 9.077 3.481 -7.388 1.00 82.69 89 GLY A O 1
ATOM 688 N N . HIS A 1 90 ? 10.451 1.716 -7.615 1.00 79.94 90 HIS A N 1
ATOM 689 C CA . HIS A 1 90 ? 11.648 2.419 -7.149 1.00 79.94 90 HIS A CA 1
ATOM 690 C C . HIS A 1 90 ? 12.153 3.492 -8.105 1.00 79.94 90 HIS A C 1
ATOM 692 O O . HIS A 1 90 ? 12.856 4.398 -7.675 1.00 79.94 90 HIS A O 1
ATOM 698 N N . THR A 1 91 ? 11.835 3.429 -9.393 1.00 76.50 91 THR A N 1
ATOM 699 C CA . THR A 1 91 ? 12.463 4.311 -10.386 1.00 76.50 91 THR A CA 1
ATOM 700 C C . THR A 1 91 ? 11.468 5.167 -11.173 1.00 76.50 91 THR A C 1
ATOM 702 O O . THR A 1 91 ? 11.866 5.977 -12.011 1.00 76.50 91 THR A O 1
ATOM 705 N N . TYR A 1 92 ? 10.172 5.089 -10.851 1.00 75.75 92 TYR A N 1
ATOM 706 C CA . TYR A 1 92 ? 9.108 5.743 -11.615 1.00 75.75 92 TYR A CA 1
ATOM 707 C C . TYR A 1 92 ? 9.230 7.273 -11.689 1.00 75.75 92 TYR A C 1
ATOM 709 O O . TYR A 1 92 ? 8.878 7.853 -12.702 1.00 75.75 92 TYR A O 1
ATOM 717 N N . PHE A 1 93 ? 9.786 7.961 -10.693 1.00 68.00 93 PHE A N 1
ATOM 718 C CA . PHE A 1 93 ? 10.046 9.412 -10.797 1.00 68.00 93 PHE A CA 1
ATOM 719 C C . PHE A 1 93 ? 11.525 9.777 -10.853 1.00 68.00 93 PHE A C 1
ATOM 721 O O . PHE A 1 93 ? 11.866 10.961 -10.898 1.00 68.00 93 PHE A O 1
ATOM 728 N N . ALA A 1 94 ? 12.413 8.781 -10.860 1.00 60.34 94 ALA A N 1
ATOM 729 C CA . ALA A 1 94 ? 13.841 9.033 -10.936 1.00 60.34 94 ALA A CA 1
ATOM 730 C C . ALA A 1 94 ? 14.162 9.738 -12.263 1.00 60.34 94 ALA A C 1
ATOM 732 O O . ALA A 1 94 ? 13.877 9.226 -13.345 1.00 60.34 94 ALA A O 1
ATOM 733 N N . GLY A 1 95 ? 14.713 10.948 -12.144 1.00 52.31 95 GLY A N 1
ATOM 734 C CA . GLY A 1 95 ? 15.054 11.827 -13.254 1.00 52.31 95 GLY A CA 1
ATOM 735 C C . GLY A 1 95 ? 14.232 13.116 -13.311 1.00 52.31 95 GLY A C 1
ATOM 736 O O . GLY A 1 95 ? 14.789 14.124 -13.729 1.00 52.31 95 GLY A O 1
ATOM 737 N N . HIS A 1 96 ? 12.946 13.144 -12.935 1.00 52.22 96 HIS A N 1
ATOM 738 C CA . HIS A 1 96 ? 12.063 14.292 -13.229 1.00 52.22 96 HIS A CA 1
ATOM 739 C C . HIS A 1 96 ? 12.638 15.633 -12.701 1.00 52.22 96 HIS A C 1
ATOM 741 O O . HIS A 1 96 ? 13.018 15.694 -11.536 1.00 52.22 96 HIS A O 1
ATOM 747 N N . PRO A 1 97 ? 12.695 16.723 -13.498 1.00 43.94 97 PRO A N 1
ATOM 748 C CA . PRO A 1 97 ? 13.366 17.979 -13.115 1.00 43.94 97 PRO A CA 1
ATOM 749 C C . PRO A 1 97 ? 12.750 18.691 -11.898 1.00 43.94 97 PRO A C 1
ATOM 751 O O . PRO A 1 97 ? 13.362 19.592 -11.332 1.00 43.94 97 PRO A O 1
ATOM 754 N N . THR A 1 98 ? 11.562 18.268 -11.465 1.00 46.88 98 THR A N 1
ATOM 755 C CA . THR A 1 98 ? 10.902 18.727 -10.235 1.00 46.88 98 THR A CA 1
ATOM 756 C C . THR A 1 98 ? 10.933 17.677 -9.120 1.00 46.88 98 THR A C 1
ATOM 758 O O . THR A 1 98 ? 9.999 17.657 -8.334 1.00 46.88 98 THR A O 1
ATOM 761 N N . SER A 1 99 ? 11.902 16.749 -9.075 1.00 45.94 99 SER A N 1
ATOM 762 C CA . SER A 1 99 ? 11.888 15.568 -8.189 1.00 45.94 99 SER A CA 1
ATOM 763 C C . SER A 1 99 ? 11.953 15.891 -6.682 1.00 45.94 99 SER A C 1
ATOM 765 O O . SER A 1 99 ? 12.941 15.611 -6.007 1.00 45.94 99 SER A O 1
ATOM 767 N N . ASP A 1 100 ? 10.868 16.438 -6.143 1.00 42.44 100 ASP A N 1
ATOM 768 C CA . ASP A 1 100 ? 10.375 16.256 -4.781 1.00 42.44 100 ASP A CA 1
ATOM 769 C C . ASP A 1 100 ? 9.493 14.989 -4.674 1.00 42.44 100 ASP A C 1
ATOM 771 O O . ASP A 1 100 ? 9.244 14.481 -3.579 1.00 42.44 100 ASP A O 1
ATOM 775 N N . HIS A 1 101 ? 9.078 14.421 -5.815 1.00 47.97 101 HIS A N 1
ATOM 776 C CA . HIS A 1 101 ? 8.366 13.150 -5.909 1.00 47.97 101 HIS A CA 1
ATOM 777 C C . HIS A 1 101 ? 9.335 11.986 -5.711 1.00 47.97 101 HIS A C 1
ATOM 779 O O . HIS A 1 101 ? 10.004 11.502 -6.624 1.00 47.97 101 HIS A O 1
ATOM 785 N N . SER A 1 102 ? 9.429 11.558 -4.457 1.00 54.78 102 SER A N 1
ATOM 786 C CA . SER A 1 102 ? 10.280 10.459 -4.040 1.00 54.78 102 SER A CA 1
ATOM 787 C C . SER A 1 102 ? 9.880 9.143 -4.713 1.00 54.78 102 SER A C 1
ATOM 789 O O . SER A 1 102 ? 8.709 8.755 -4.691 1.00 54.78 102 SER A O 1
ATOM 791 N N . THR A 1 103 ? 10.876 8.438 -5.248 1.00 71.94 103 THR A N 1
ATOM 792 C CA . THR A 1 103 ? 10.841 7.006 -5.578 1.00 71.94 103 THR A CA 1
ATOM 793 C C . THR A 1 103 ? 10.062 6.215 -4.526 1.00 71.94 103 THR A C 1
ATOM 795 O O . THR A 1 103 ? 10.160 6.542 -3.340 1.00 71.94 103 THR A O 1
ATOM 798 N N . LEU A 1 104 ? 9.301 5.183 -4.906 1.00 81.12 104 LEU A N 1
ATOM 799 C CA . LEU A 1 104 ? 8.742 4.302 -3.883 1.00 81.12 104 LEU A CA 1
ATOM 800 C C . LEU A 1 104 ? 9.875 3.556 -3.184 1.00 81.12 104 LEU A C 1
ATOM 802 O O . LEU A 1 104 ? 10.989 3.415 -3.686 1.00 81.12 104 LEU A O 1
ATOM 806 N N . GLY A 1 105 ? 9.568 3.057 -2.009 1.00 80.81 105 GLY A N 1
ATOM 807 C CA . GLY A 1 105 ? 10.394 2.092 -1.320 1.00 80.81 105 GLY A CA 1
ATOM 808 C C . GLY A 1 105 ? 9.501 1.048 -0.692 1.00 80.81 105 GLY A C 1
ATOM 809 O O . GLY A 1 105 ? 8.300 1.019 -0.983 1.00 80.81 105 GLY A O 1
ATOM 810 N N . HIS A 1 106 ? 10.077 0.159 0.106 1.00 86.62 106 HIS A N 1
ATOM 811 C CA . HIS A 1 106 ? 9.401 -1.097 0.390 1.00 86.62 106 HIS A CA 1
ATOM 812 C C . HIS A 1 106 ? 8.101 -0.917 1.181 1.00 86.62 106 HIS A C 1
ATOM 814 O O . HIS A 1 106 ? 7.920 0.024 1.965 1.00 86.62 106 HIS A O 1
ATOM 820 N N . SER A 1 107 ? 7.173 -1.837 0.924 1.00 90.75 107 SER A N 1
ATOM 821 C CA . SER A 1 107 ? 6.029 -2.091 1.787 1.00 90.75 107 SER A CA 1
ATOM 822 C C . SER A 1 107 ? 6.415 -3.169 2.788 1.00 90.75 107 SER A C 1
ATOM 824 O O . SER A 1 107 ? 6.685 -4.313 2.422 1.00 90.75 107 SER A O 1
ATOM 826 N N . SER A 1 108 ? 6.457 -2.776 4.049 1.00 90.44 108 SER A N 1
ATOM 827 C CA . SER A 1 108 ? 6.882 -3.622 5.161 1.00 90.44 108 SER A CA 1
ATOM 828 C C . SER A 1 108 ? 5.685 -4.008 6.024 1.00 90.44 108 SER A C 1
ATOM 830 O O . SER A 1 108 ? 4.567 -3.560 5.776 1.00 90.44 108 SER A O 1
ATOM 832 N N . VAL A 1 109 ? 5.918 -4.793 7.069 1.00 92.19 109 VAL A N 1
ATOM 833 C CA . VAL A 1 109 ? 4.929 -5.073 8.118 1.00 92.19 109 VAL A CA 1
ATOM 834 C C . VAL A 1 109 ? 5.447 -4.607 9.479 1.00 92.19 109 VAL A C 1
ATOM 836 O O . VAL A 1 109 ? 6.654 -4.627 9.725 1.00 92.19 109 VAL A O 1
ATOM 839 N N . TRP A 1 110 ? 4.547 -4.145 10.346 1.00 92.81 110 TRP A N 1
ATOM 840 C CA . TRP A 1 110 ? 4.834 -3.884 11.754 1.00 92.81 110 TRP A CA 1
ATOM 841 C C . TRP A 1 110 ? 4.666 -5.187 12.530 1.00 92.81 110 TRP A C 1
ATOM 843 O O . TRP A 1 110 ? 3.559 -5.709 12.632 1.00 92.81 110 TRP A O 1
ATOM 853 N N . GLN A 1 111 ? 5.774 -5.736 13.016 1.00 89.88 111 GLN A N 1
ATOM 854 C CA . GLN A 1 111 ? 5.806 -7.004 13.737 1.00 89.88 111 GLN A CA 1
ATOM 855 C C . GLN A 1 111 ? 5.861 -6.739 15.229 1.00 89.88 111 GLN A C 1
ATOM 857 O O . GLN A 1 111 ? 6.716 -5.993 15.696 1.00 89.88 111 GLN A O 1
ATOM 862 N N . VAL A 1 112 ? 4.974 -7.379 15.973 1.00 91.88 112 VAL A N 1
ATOM 863 C CA . VAL A 1 112 ? 4.878 -7.278 17.429 1.00 91.88 112 VAL A CA 1
ATOM 864 C C . VAL A 1 112 ? 4.736 -8.683 18.007 1.00 91.88 112 VAL A C 1
ATOM 866 O O . VAL A 1 112 ? 4.310 -9.605 17.312 1.00 91.88 112 VAL A O 1
ATOM 869 N N . SER A 1 113 ? 5.108 -8.861 19.271 1.00 89.50 113 SER A N 1
ATOM 870 C CA . SER A 1 113 ? 5.006 -10.144 19.985 1.00 89.50 113 SER A CA 1
ATOM 871 C C . SER A 1 113 ? 4.084 -10.086 21.204 1.00 89.50 113 SER A C 1
ATOM 873 O O . SER A 1 113 ? 3.755 -11.124 21.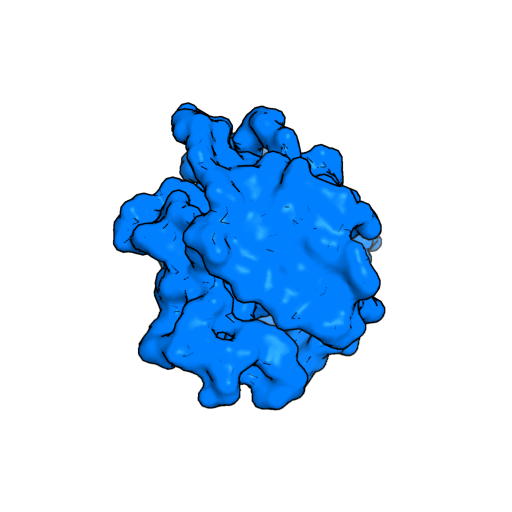771 1.00 89.50 113 SER A O 1
ATOM 875 N N . ASP A 1 114 ? 3.655 -8.888 21.600 1.00 91.00 114 ASP A N 1
ATOM 876 C CA . ASP A 1 114 ? 2.810 -8.628 22.770 1.00 91.00 114 ASP A CA 1
ATOM 877 C C . ASP A 1 114 ? 1.308 -8.629 22.452 1.00 91.00 114 ASP A C 1
ATOM 879 O O . ASP A 1 114 ? 0.479 -8.533 23.355 1.00 91.00 114 ASP A O 1
ATOM 883 N N . GLY A 1 115 ? 0.957 -8.775 21.173 1.00 90.75 115 GLY A N 1
ATOM 884 C CA . GLY A 1 115 ? -0.419 -8.841 20.707 1.00 90.75 115 GLY A CA 1
ATOM 885 C C . GLY A 1 115 ? -1.123 -7.505 20.521 1.00 90.75 115 GLY A C 1
ATOM 886 O O . GLY A 1 115 ? -2.314 -7.496 20.224 1.00 90.75 115 GLY A O 1
ATOM 887 N N . ASP A 1 116 ? -0.413 -6.388 20.666 1.00 94.44 116 ASP A N 1
ATOM 888 C CA . ASP A 1 116 ? -0.936 -5.072 20.318 1.00 94.44 116 ASP A CA 1
ATOM 889 C C . ASP A 1 116 ? -0.435 -4.665 18.916 1.00 94.44 116 ASP A C 1
ATOM 891 O O . ASP A 1 116 ? 0.744 -4.329 18.771 1.00 94.44 116 ASP A O 1
ATOM 895 N N . PRO A 1 117 ? -1.301 -4.624 17.876 1.00 94.69 117 PRO A N 1
ATOM 896 C CA . PRO A 1 117 ? -0.917 -4.285 16.499 1.00 94.69 117 PRO A CA 1
ATOM 897 C C . PRO A 1 117 ? -0.228 -2.933 16.312 1.00 94.69 117 PRO A C 1
ATOM 899 O O . PRO A 1 117 ? 0.281 -2.651 15.227 1.00 94.69 117 PRO A O 1
ATOM 902 N N . ILE A 1 118 ? -0.254 -2.065 17.322 1.00 94.19 118 ILE A N 1
ATOM 903 C CA . ILE A 1 118 ? 0.383 -0.745 17.298 1.00 94.19 118 ILE A CA 1
ATOM 904 C C . ILE A 1 118 ? 1.407 -0.564 18.417 1.00 94.19 118 ILE A C 1
ATOM 906 O O . ILE A 1 118 ? 1.826 0.572 18.665 1.00 94.19 118 ILE A O 1
ATOM 910 N N . SER A 1 119 ? 1.806 -1.657 19.074 1.00 93.69 119 SER A N 1
ATOM 911 C CA . SER A 1 119 ? 2.756 -1.638 20.181 1.00 93.69 119 SER A CA 1
ATOM 912 C C . SER A 1 119 ? 3.980 -0.797 19.830 1.00 93.69 119 SER A C 1
ATOM 914 O O . SER A 1 119 ? 4.536 -0.965 18.738 1.00 93.69 119 SER A O 1
ATOM 916 N N . PRO A 1 120 ? 4.454 0.079 20.735 1.00 90.38 120 PRO A N 1
ATOM 917 C CA . PRO A 1 120 ? 5.676 0.843 20.512 1.00 90.38 120 PRO A CA 1
ATOM 918 C C . PRO A 1 120 ? 6.930 -0.045 20.470 1.00 90.38 120 PRO A C 1
ATOM 920 O O . PRO A 1 120 ? 7.980 0.430 20.044 1.00 90.38 120 PRO A O 1
ATOM 923 N N . TYR A 1 121 ? 6.831 -1.310 20.895 1.00 90.06 121 TYR A N 1
ATOM 924 C CA . TYR A 1 121 ? 7.933 -2.276 20.913 1.00 90.06 121 TYR A CA 1
ATOM 925 C C . TYR A 1 121 ? 8.051 -3.098 19.627 1.00 90.06 121 TYR A C 1
ATOM 927 O O . TYR A 1 121 ? 8.921 -3.966 19.534 1.00 90.06 121 TYR A O 1
ATOM 935 N N . GLY A 1 122 ? 7.185 -2.846 18.643 1.00 88.94 122 GLY A N 1
ATOM 936 C CA . GLY A 1 122 ? 7.257 -3.538 17.369 1.00 88.94 122 GLY A CA 1
ATOM 937 C C . GLY A 1 122 ? 8.513 -3.219 16.560 1.00 88.94 122 GLY A C 1
ATOM 938 O O . GLY A 1 122 ? 9.253 -2.264 16.816 1.00 88.94 122 GLY A O 1
ATOM 939 N N . GLN A 1 123 ? 8.750 -4.049 15.554 1.00 87.62 123 GLN A N 1
ATOM 940 C CA . GLN A 1 123 ? 9.870 -3.945 14.632 1.00 87.62 123 GLN A CA 1
ATOM 941 C C . GLN A 1 123 ? 9.376 -3.954 13.190 1.00 87.62 123 GLN A C 1
ATOM 943 O O . GLN A 1 123 ? 8.306 -4.472 12.868 1.00 87.62 123 GLN A O 1
ATOM 948 N N . ILE A 1 124 ? 10.167 -3.363 12.299 1.00 87.12 124 ILE A N 1
ATOM 949 C CA . ILE A 1 124 ? 9.855 -3.361 10.875 1.00 87.12 124 ILE A CA 1
ATOM 950 C C . ILE A 1 124 ? 10.353 -4.667 10.261 1.00 87.12 124 ILE A C 1
ATOM 952 O O . ILE A 1 124 ? 11.554 -4.865 10.096 1.00 87.12 124 ILE A O 1
ATOM 956 N N . GLY A 1 125 ? 9.411 -5.522 9.869 1.00 88.25 125 GLY A N 1
ATOM 957 C CA . GLY A 1 125 ? 9.667 -6.645 8.977 1.00 88.25 125 GLY A CA 1
ATOM 958 C C . GLY A 1 125 ? 9.700 -6.141 7.541 1.00 88.25 125 GLY A C 1
ATOM 959 O O . GLY A 1 125 ? 8.649 -5.976 6.910 1.00 88.25 125 GLY A O 1
ATOM 960 N N . GLU A 1 126 ? 10.894 -5.829 7.038 1.00 84.00 126 GLU A N 1
ATOM 961 C CA . GLU A 1 126 ? 11.072 -5.372 5.660 1.00 84.00 126 GLU A CA 1
ATOM 962 C C . GLU A 1 126 ? 10.474 -6.382 4.672 1.00 84.00 126 GLU A C 1
ATOM 964 O O . GLU A 1 126 ? 10.563 -7.590 4.886 1.00 84.00 126 GLU A O 1
ATOM 969 N N . TRP A 1 127 ? 9.828 -5.886 3.612 1.00 84.62 127 TRP A N 1
ATOM 970 C CA . TRP A 1 127 ? 9.120 -6.694 2.608 1.00 84.62 127 TRP A CA 1
ATOM 971 C C . TRP A 1 127 ? 7.864 -7.418 3.104 1.00 84.62 127 TRP A C 1
ATOM 973 O O . TRP A 1 127 ? 7.197 -8.085 2.318 1.00 84.62 127 TRP A O 1
ATOM 983 N N . GLY A 1 128 ? 7.500 -7.282 4.379 1.00 89.50 128 GLY A N 1
ATOM 984 C CA . GLY A 1 128 ? 6.454 -8.098 4.992 1.00 89.50 128 GLY A CA 1
ATOM 985 C C . GLY A 1 128 ? 5.019 -7.836 4.525 1.00 89.50 128 GLY A C 1
ATOM 986 O O . GLY A 1 128 ? 4.126 -8.598 4.888 1.00 89.50 128 GLY A O 1
ATOM 987 N N . ASP A 1 129 ? 4.758 -6.805 3.714 1.00 92.94 129 ASP A N 1
ATOM 988 C CA . ASP A 1 129 ? 3.438 -6.645 3.100 1.00 92.94 129 ASP A CA 1
ATOM 989 C C . ASP A 1 129 ? 3.280 -7.591 1.900 1.00 92.94 129 ASP A C 1
ATOM 991 O O . ASP A 1 129 ? 3.693 -7.297 0.773 1.00 92.94 129 ASP A O 1
ATOM 995 N N . LYS A 1 130 ? 2.635 -8.733 2.139 1.00 92.00 130 LYS A N 1
ATOM 996 C CA . LYS A 1 130 ? 2.371 -9.770 1.130 1.00 92.00 130 LYS A CA 1
ATOM 997 C C . LYS A 1 130 ? 1.419 -9.341 0.007 1.00 92.00 130 LYS A C 1
ATOM 999 O O . LYS A 1 130 ? 1.256 -10.089 -0.953 1.00 92.00 130 LYS A O 1
ATOM 1004 N N . TYR A 1 131 ? 0.803 -8.161 0.090 1.00 91.56 131 TYR A N 1
ATOM 1005 C CA . TYR A 1 131 ? -0.226 -7.697 -0.852 1.00 91.56 131 TYR A CA 1
ATOM 1006 C C . TYR A 1 131 ? 0.232 -6.555 -1.749 1.00 91.56 131 TYR A C 1
ATOM 1008 O O . TYR A 1 131 ? -0.489 -6.165 -2.671 1.00 91.56 131 TYR A O 1
ATOM 1016 N N . SER A 1 132 ? 1.416 -6.016 -1.481 1.00 91.62 132 SER A N 1
ATOM 1017 C CA . SER A 1 132 ? 1.994 -4.899 -2.213 1.00 91.62 132 SER A CA 1
ATOM 1018 C C . SER A 1 132 ? 3.086 -5.378 -3.171 1.00 91.62 132 SER A C 1
ATOM 1020 O O . SER A 1 132 ? 3.925 -6.187 -2.760 1.00 91.62 132 SER A O 1
ATOM 1022 N N . PRO A 1 133 ? 3.162 -4.834 -4.403 1.00 90.00 133 PRO A N 1
ATOM 1023 C CA . PRO A 1 133 ? 4.316 -5.043 -5.271 1.00 90.00 133 PRO A CA 1
ATOM 1024 C C . PRO A 1 133 ? 5.611 -4.592 -4.597 1.00 90.00 133 PRO A C 1
ATOM 1026 O O . PRO A 1 133 ? 6.625 -5.258 -4.740 1.00 90.00 133 PRO A O 1
ATOM 1029 N N . MET A 1 134 ? 5.570 -3.518 -3.794 1.00 88.75 134 MET A N 1
ATOM 1030 C CA . MET A 1 134 ? 6.728 -3.039 -3.027 1.00 88.75 134 MET A CA 1
ATOM 1031 C C . MET A 1 134 ? 7.044 -3.897 -1.791 1.00 88.75 134 MET A C 1
ATOM 1033 O O . MET A 1 134 ? 8.006 -3.605 -1.091 1.00 88.75 134 MET A O 1
ATOM 1037 N N . GLY A 1 135 ? 6.225 -4.901 -1.478 1.00 90.00 135 GLY A N 1
ATOM 1038 C CA . GLY A 1 135 ? 6.466 -5.873 -0.413 1.00 90.00 135 GLY A CA 1
ATOM 1039 C C . GLY A 1 135 ? 6.787 -7.240 -1.006 1.00 90.00 135 GLY A C 1
ATOM 1040 O O . GLY A 1 135 ? 7.614 -7.340 -1.910 1.00 90.00 135 GLY A O 1
ATOM 1041 N N . GLN A 1 136 ? 6.127 -8.293 -0.539 1.00 88.88 136 GLN A N 1
ATOM 1042 C CA . GLN A 1 136 ? 6.366 -9.676 -0.973 1.00 88.88 136 GLN A CA 1
ATOM 1043 C C . GLN A 1 136 ? 5.466 -10.140 -2.125 1.00 88.88 136 GLN A C 1
ATOM 1045 O O . GLN A 1 136 ? 5.637 -11.256 -2.616 1.00 88.88 136 GLN A O 1
ATOM 1050 N N . ASN A 1 137 ? 4.525 -9.314 -2.600 1.00 88.31 137 ASN A N 1
ATOM 1051 C CA . ASN A 1 137 ? 3.660 -9.739 -3.694 1.00 88.31 137 ASN A CA 1
ATOM 1052 C C . ASN A 1 137 ? 4.425 -9.737 -5.026 1.00 88.31 137 ASN A C 1
ATOM 1054 O O . ASN A 1 137 ? 4.830 -8.684 -5.524 1.00 88.31 137 ASN A O 1
ATOM 1058 N N . ARG A 1 138 ? 4.611 -10.920 -5.615 1.00 82.94 138 ARG A N 1
ATOM 1059 C CA . ARG A 1 138 ? 5.194 -11.107 -6.956 1.00 82.94 138 ARG A CA 1
ATOM 1060 C C . ARG A 1 138 ? 4.184 -11.646 -7.974 1.00 82.94 138 ARG A C 1
ATOM 1062 O O . ARG A 1 138 ? 4.561 -11.960 -9.097 1.00 82.94 138 ARG A O 1
ATOM 1069 N N . GLN A 1 139 ? 2.914 -11.769 -7.591 1.00 79.69 139 GLN A N 1
ATOM 1070 C CA . GLN A 1 139 ? 1.864 -12.330 -8.434 1.00 79.69 139 GLN A CA 1
ATOM 1071 C C . GLN A 1 139 ? 1.268 -11.285 -9.383 1.00 79.69 139 GLN A C 1
ATOM 1073 O O . GLN A 1 139 ? 1.335 -10.080 -9.150 1.00 79.69 139 GLN A O 1
ATOM 1078 N N . ASN A 1 140 ? 0.585 -11.774 -10.418 1.00 74.31 140 ASN A N 1
ATOM 1079 C CA . ASN A 1 140 ? -0.123 -10.962 -11.417 1.00 74.31 140 ASN A CA 1
ATOM 1080 C C . ASN A 1 140 ? -1.372 -10.266 -10.833 1.00 74.31 140 ASN A C 1
ATOM 1082 O O . ASN A 1 140 ? -1.993 -9.435 -11.490 1.00 74.31 140 ASN A O 1
ATOM 1086 N N . ILE A 1 141 ? -1.751 -10.628 -9.604 1.00 77.75 141 ILE A N 1
ATOM 1087 C CA . ILE A 1 141 ? -2.825 -10.027 -8.816 1.00 77.75 141 ILE A CA 1
ATOM 1088 C C . ILE A 1 141 ? -2.216 -9.144 -7.727 1.00 77.75 141 ILE A C 1
ATOM 1090 O O . ILE A 1 141 ? -2.078 -9.526 -6.565 1.00 77.75 141 ILE A O 1
ATOM 1094 N N . THR A 1 142 ? -1.793 -7.947 -8.113 1.00 80.31 142 THR A N 1
ATOM 1095 C CA . THR A 1 142 ? -1.107 -7.043 -7.194 1.00 80.31 142 THR A CA 1
ATOM 1096 C C . THR A 1 142 ? -1.512 -5.605 -7.440 1.00 80.31 142 THR A C 1
ATOM 1098 O O . THR A 1 142 ? -1.862 -5.226 -8.555 1.00 80.31 142 THR A O 1
ATOM 1101 N N . ASP A 1 143 ? -1.503 -4.811 -6.375 1.00 88.81 143 ASP A N 1
ATOM 1102 C CA . ASP A 1 143 ? -1.797 -3.394 -6.481 1.00 88.81 143 ASP A CA 1
ATOM 1103 C C . ASP A 1 143 ? -1.118 -2.608 -5.363 1.00 88.81 143 ASP A C 1
ATOM 1105 O O . ASP A 1 143 ? -1.104 -3.046 -4.201 1.00 88.81 143 ASP A O 1
ATOM 1109 N N . PHE A 1 144 ? -0.568 -1.444 -5.710 1.00 90.88 144 PHE A N 1
ATOM 1110 C CA . PHE A 1 144 ? 0.125 -0.589 -4.757 1.00 90.88 144 PHE A CA 1
ATOM 1111 C C . PHE A 1 144 ? -0.824 -0.148 -3.634 1.00 90.88 144 PHE A C 1
ATOM 1113 O O . PHE A 1 144 ? -1.991 0.166 -3.898 1.00 90.88 144 PHE A O 1
ATOM 1120 N N . PRO A 1 145 ? -0.336 -0.063 -2.382 1.00 92.81 145 PRO A N 1
ATOM 1121 C CA . PRO A 1 145 ? -1.077 0.544 -1.287 1.00 92.81 145 PRO A CA 1
ATOM 1122 C C . PRO A 1 145 ? -1.591 1.940 -1.686 1.00 92.81 145 PRO A C 1
ATOM 1124 O O . PRO A 1 145 ? -0.895 2.661 -2.412 1.00 92.81 145 PRO A O 1
ATOM 1127 N N . PRO A 1 146 ? -2.762 2.388 -1.196 1.00 93.50 146 PRO A N 1
ATOM 1128 C CA . PRO A 1 146 ? -3.333 3.671 -1.613 1.00 93.50 146 PRO A CA 1
ATOM 1129 C C . PRO A 1 146 ? -2.386 4.866 -1.419 1.00 93.50 146 PRO A C 1
ATOM 1131 O O . PRO A 1 146 ? -2.314 5.756 -2.264 1.00 93.50 146 PRO A O 1
ATOM 1134 N N . SER A 1 147 ? -1.597 4.851 -0.342 1.00 89.69 147 SER A N 1
ATOM 1135 C CA . SER A 1 147 ? -0.579 5.862 -0.032 1.00 89.69 147 SER A CA 1
ATOM 1136 C C . SER A 1 147 ? 0.505 5.997 -1.107 1.00 89.69 147 SER A C 1
ATOM 1138 O O . SER A 1 147 ? 1.015 7.102 -1.323 1.00 89.69 147 SER A O 1
ATOM 1140 N N . MET A 1 148 ? 0.857 4.884 -1.754 1.00 89.00 148 MET A N 1
ATOM 1141 C CA . MET A 1 148 ? 1.839 4.800 -2.831 1.00 89.00 148 MET A CA 1
ATOM 1142 C C . MET A 1 148 ? 1.214 5.163 -4.175 1.00 89.00 148 MET A C 1
ATOM 1144 O O . MET A 1 148 ? 1.828 5.907 -4.927 1.00 89.00 148 MET A O 1
ATOM 1148 N N . LYS A 1 149 ? -0.034 4.756 -4.448 1.00 89.44 149 LYS A N 1
ATOM 1149 C CA . LYS A 1 149 ? -0.761 5.206 -5.651 1.00 89.44 149 LYS A CA 1
ATOM 1150 C C . LYS A 1 149 ? -0.887 6.724 -5.721 1.00 89.44 149 LYS A C 1
ATOM 1152 O O . LYS A 1 149 ? -0.719 7.304 -6.786 1.00 89.44 149 LYS A O 1
ATOM 1157 N N . VAL A 1 150 ? -1.168 7.368 -4.586 1.00 88.88 150 VAL A N 1
ATOM 1158 C CA . VAL A 1 150 ? -1.218 8.836 -4.506 1.00 88.88 150 VAL A CA 1
ATOM 1159 C C . VAL A 1 150 ? 0.153 9.446 -4.767 1.00 88.88 150 VAL A C 1
ATOM 1161 O O . VAL A 1 150 ? 0.252 10.427 -5.491 1.00 88.88 150 VAL A O 1
ATOM 1164 N N . GLN A 1 151 ? 1.215 8.849 -4.220 1.00 84.00 151 GLN A N 1
ATOM 1165 C CA . GLN A 1 151 ? 2.586 9.300 -4.458 1.00 84.00 151 GLN A CA 1
ATOM 1166 C C . GLN A 1 151 ? 2.993 9.152 -5.930 1.00 84.00 151 GLN A C 1
ATOM 1168 O O . GLN A 1 151 ? 3.657 10.037 -6.447 1.00 84.00 151 GLN A O 1
ATOM 1173 N N . LEU A 1 152 ? 2.542 8.082 -6.596 1.00 81.94 152 LEU A N 1
ATOM 1174 C CA . LEU A 1 152 ? 2.697 7.819 -8.032 1.00 81.94 152 LEU A CA 1
ATOM 1175 C C . LEU A 1 152 ? 1.810 8.683 -8.941 1.00 81.94 152 LEU A C 1
ATOM 1177 O O . LEU A 1 152 ? 1.932 8.603 -10.158 1.00 81.94 152 LEU A O 1
ATOM 1181 N N . GLY A 1 153 ? 0.896 9.485 -8.388 1.00 82.75 153 GLY A N 1
ATOM 1182 C CA . GLY A 1 153 ? -0.097 10.221 -9.176 1.00 82.75 153 GLY A CA 1
ATOM 1183 C C . GLY A 1 153 ? -1.179 9.334 -9.812 1.00 82.75 153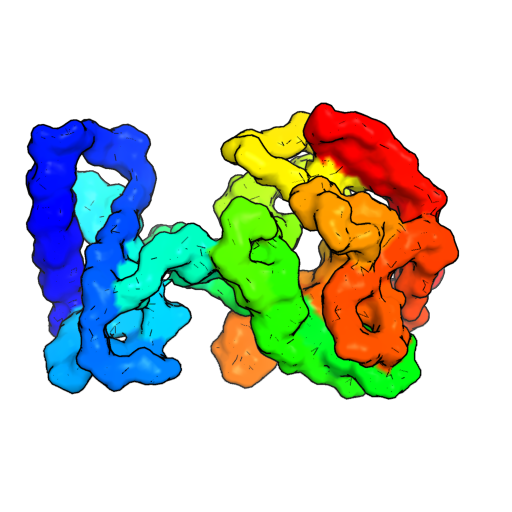 GLY A C 1
ATOM 1184 O O . GLY A 1 153 ? -2.079 9.841 -10.472 1.00 82.75 153 GLY A O 1
ATOM 1185 N N . TRP A 1 154 ? -1.150 8.020 -9.575 1.00 86.38 154 TRP A N 1
ATOM 1186 C CA . TRP A 1 154 ? -2.122 7.054 -10.100 1.00 86.38 154 TRP A CA 1
ATOM 1187 C C . TRP A 1 154 ? -3.446 7.060 -9.340 1.00 86.38 154 TRP A C 1
ATOM 1189 O O . TRP A 1 154 ? -4.430 6.496 -9.807 1.00 86.38 154 TRP A O 1
ATOM 1199 N N . MET A 1 155 ? -3.481 7.675 -8.156 1.00 90.75 155 MET A N 1
ATOM 1200 C CA . MET A 1 155 ? -4.706 7.990 -7.429 1.00 90.75 155 MET A CA 1
ATOM 1201 C C . MET A 1 155 ? -4.718 9.481 -7.090 1.00 90.75 155 MET A C 1
ATOM 1203 O O . MET A 1 155 ? -3.898 9.917 -6.282 1.00 90.75 155 MET A O 1
ATOM 1207 N N . PRO A 1 156 ? -5.645 10.280 -7.648 1.00 92.06 156 PRO A N 1
ATOM 1208 C CA . PRO A 1 156 ? -5.715 11.692 -7.308 1.00 92.06 156 PRO A CA 1
ATOM 1209 C C . PRO A 1 156 ? -6.152 11.864 -5.850 1.00 92.06 156 PRO A C 1
ATOM 1211 O O . PRO A 1 156 ? -6.934 11.071 -5.318 1.00 92.06 156 PRO A O 1
ATOM 1214 N N . ALA A 1 157 ? -5.700 12.942 -5.205 1.00 90.38 157 ALA A N 1
ATOM 1215 C CA . ALA A 1 157 ? -6.025 13.225 -3.805 1.00 90.38 157 ALA A CA 1
ATOM 1216 C C . ALA A 1 157 ? -7.541 13.315 -3.535 1.00 90.38 157 ALA A C 1
ATOM 1218 O O . ALA A 1 157 ? -7.979 13.000 -2.432 1.00 90.38 157 ALA A O 1
ATOM 1219 N N . SER A 1 158 ? -8.350 13.661 -4.545 1.00 94.50 158 SER A N 1
ATOM 1220 C CA . SER A 1 158 ? -9.819 13.679 -4.473 1.00 94.50 158 SER A CA 1
ATOM 1221 C C . SER A 1 158 ? -10.453 12.303 -4.224 1.00 94.50 158 SER A C 1
ATOM 1223 O O . SER A 1 158 ? -11.593 12.225 -3.775 1.00 94.50 158 SER A O 1
ATOM 1225 N N . LYS A 1 159 ? -9.726 11.206 -4.474 1.00 96.81 159 LYS A N 1
ATOM 1226 C CA . LYS A 1 159 ? -10.159 9.834 -4.162 1.00 96.81 159 LYS A CA 1
ATOM 1227 C C . LYS A 1 159 ? -9.831 9.418 -2.724 1.00 96.81 159 LYS A C 1
ATOM 1229 O O . LYS A 1 159 ? -10.183 8.307 -2.332 1.00 96.81 159 LYS A O 1
ATOM 1234 N N . VAL A 1 160 ? -9.193 10.277 -1.929 1.00 98.00 160 VAL A N 1
ATOM 1235 C CA . VAL A 1 160 ? -8.799 9.991 -0.545 1.00 98.00 160 VAL A CA 1
ATOM 1236 C C . VAL A 1 160 ? -9.548 10.907 0.410 1.00 98.00 160 VAL A C 1
ATOM 1238 O O . VAL A 1 160 ? -9.418 12.128 0.349 1.00 98.00 160 VAL A O 1
ATOM 1241 N N . LEU A 1 161 ? -10.279 10.324 1.358 1.00 98.56 161 LEU A N 1
ATOM 1242 C CA . LEU A 1 161 ? -10.955 11.097 2.394 1.00 98.56 161 LEU A CA 1
ATOM 1243 C C . LEU A 1 161 ? -10.048 11.259 3.616 1.00 98.56 161 LEU A C 1
ATOM 1245 O O . LEU A 1 161 ? -9.654 10.278 4.245 1.00 98.56 161 LEU A O 1
ATOM 1249 N N . THR A 1 162 ? -9.735 12.504 3.981 1.00 98.38 162 THR A N 1
ATOM 1250 C CA . THR A 1 162 ? -9.030 12.799 5.237 1.00 98.38 162 THR A CA 1
ATOM 1251 C C . THR A 1 162 ? -10.034 12.858 6.384 1.00 98.38 162 THR A C 1
ATOM 1253 O O . THR A 1 162 ? -10.912 13.714 6.389 1.00 98.38 162 THR A O 1
ATOM 1256 N N . VAL A 1 163 ? -9.900 11.967 7.366 1.00 98.50 163 VAL A N 1
ATOM 1257 C CA . VAL A 1 163 ? -10.831 11.858 8.495 1.00 98.50 163 VAL A CA 1
ATOM 1258 C C . VAL A 1 163 ? -10.330 12.671 9.686 1.00 98.50 163 VAL A C 1
ATOM 1260 O O . VAL A 1 163 ? -9.350 12.322 10.355 1.00 98.50 163 VAL A O 1
ATOM 1263 N N . THR A 1 164 ? -11.030 13.759 9.994 1.00 97.56 164 THR A N 1
ATOM 1264 C CA . THR A 1 164 ? -10.696 14.659 11.109 1.00 97.56 164 THR A CA 1
ATOM 1265 C C . THR A 1 164 ? -11.595 14.477 12.329 1.00 97.56 164 THR A C 1
ATOM 1267 O O . THR A 1 164 ? -11.121 14.755 13.426 1.00 97.56 164 THR A O 1
ATOM 1270 N N . ALA A 1 165 ? -12.797 13.914 12.177 1.00 98.00 165 ALA A N 1
ATOM 1271 C CA . ALA A 1 165 ? -13.787 13.758 13.244 1.00 98.00 165 ALA A CA 1
ATOM 1272 C C . ALA A 1 165 ? -14.292 12.311 13.396 1.00 98.00 165 ALA A C 1
ATOM 1274 O O . ALA A 1 165 ? -14.166 11.490 12.481 1.00 98.00 165 ALA A O 1
ATOM 1275 N N . SER A 1 166 ? -14.891 12.012 14.551 1.00 98.69 166 SER A N 1
ATOM 1276 C CA . SER A 1 166 ? -15.646 10.773 14.775 1.00 98.69 166 SER A CA 1
ATOM 1277 C C . SER A 1 166 ? -16.790 10.633 13.768 1.00 98.69 166 SER A C 1
ATOM 1279 O O . SER A 1 166 ? -17.436 11.616 13.417 1.00 98.69 166 SER A O 1
ATOM 1281 N N . GLY A 1 167 ? -17.066 9.414 13.315 1.00 98.56 167 GLY A N 1
ATOM 1282 C CA . GLY A 1 167 ? -18.122 9.152 12.340 1.00 98.56 167 GLY A CA 1
ATOM 1283 C C . GLY A 1 167 ? -18.043 7.750 11.752 1.00 98.56 167 GLY A C 1
ATOM 1284 O O . GLY A 1 167 ? -17.146 6.979 12.079 1.00 98.56 167 GLY A O 1
ATOM 1285 N N . THR A 1 168 ? -18.989 7.415 10.878 1.00 98.75 168 THR A N 1
ATOM 1286 C CA . THR A 1 168 ? -18.917 6.200 10.054 1.00 98.75 168 THR A CA 1
ATOM 1287 C C . THR A 1 168 ? -18.716 6.613 8.608 1.00 98.75 168 THR A C 1
ATOM 1289 O O . THR A 1 168 ? -19.507 7.383 8.071 1.00 98.75 168 THR A O 1
ATOM 1292 N N . TYR A 1 169 ? -17.652 6.108 7.996 1.00 98.75 169 TYR A N 1
ATOM 1293 C CA . TYR A 1 169 ? -17.214 6.497 6.665 1.00 98.75 169 TYR A CA 1
ATOM 1294 C C . TYR A 1 169 ? -17.249 5.293 5.739 1.00 98.75 169 TYR A C 1
ATOM 1296 O O . TYR A 1 169 ? -16.690 4.247 6.061 1.00 98.75 169 TYR A O 1
ATOM 1304 N N . ARG A 1 170 ? -17.874 5.454 4.574 1.00 98.56 170 ARG A N 1
ATOM 1305 C CA . ARG A 1 170 ? -17.802 4.463 3.504 1.00 98.56 170 ARG A CA 1
ATOM 1306 C C . ARG A 1 170 ? -16.507 4.632 2.724 1.00 98.56 170 ARG A C 1
ATOM 1308 O O . ARG A 1 170 ? -16.172 5.745 2.328 1.00 98.56 170 ARG A O 1
ATOM 1315 N N . VAL A 1 171 ? -15.822 3.529 2.461 1.00 98.38 171 VAL A N 1
ATOM 1316 C CA . VAL A 1 171 ? -14.660 3.452 1.575 1.00 98.38 171 VAL A CA 1
ATOM 1317 C C . VAL A 1 171 ? -14.871 2.327 0.567 1.00 98.38 171 VAL A C 1
ATOM 1319 O O . VAL A 1 171 ? -15.339 1.246 0.916 1.00 98.38 171 VAL A O 1
ATOM 1322 N N . TYR A 1 172 ? -14.573 2.594 -0.697 1.00 97.62 172 TYR A N 1
ATOM 1323 C CA . TYR A 1 172 ? -14.692 1.637 -1.792 1.00 97.62 172 TYR A CA 1
ATOM 1324 C C . TYR A 1 172 ? -13.361 0.925 -2.027 1.00 97.62 172 TYR A C 1
ATOM 1326 O O . TYR A 1 172 ? -12.301 1.447 -1.673 1.00 97.62 172 TYR A O 1
ATOM 1334 N N . ARG A 1 173 ? -13.411 -0.269 -2.630 1.00 95.56 173 ARG A N 1
ATOM 1335 C CA . ARG A 1 173 ? -12.202 -0.994 -3.041 1.00 95.56 173 ARG A CA 1
ATOM 1336 C C . ARG A 1 173 ? -11.320 -0.100 -3.901 1.00 95.56 173 ARG A C 1
ATOM 1338 O O . ARG A 1 173 ? -11.832 0.606 -4.761 1.00 95.56 173 ARG A O 1
ATOM 1345 N N . PHE A 1 174 ? -10.012 -0.126 -3.680 1.00 94.56 174 PHE A N 1
ATOM 1346 C CA . PHE A 1 174 ? -9.065 0.633 -4.508 1.00 94.56 174 PHE A CA 1
ATOM 1347 C C . PHE A 1 174 ? -8.368 -0.233 -5.554 1.00 94.56 174 PHE A C 1
ATOM 1349 O O . PHE A 1 174 ? -7.707 0.309 -6.445 1.00 94.56 174 PHE A O 1
ATOM 1356 N N . ASP A 1 175 ? -8.449 -1.554 -5.389 1.00 91.62 175 ASP A N 1
ATOM 1357 C CA . ASP A 1 175 ? -7.778 -2.526 -6.230 1.00 91.62 175 ASP A CA 1
ATOM 1358 C C . ASP A 1 175 ? -8.714 -3.012 -7.329 1.00 91.62 175 ASP A C 1
ATOM 1360 O O . ASP A 1 175 ? -9.811 -3.493 -7.063 1.00 91.62 175 ASP A O 1
ATOM 1364 N N . THR A 1 176 ? -8.300 -2.903 -8.583 1.00 83.00 176 THR A N 1
ATOM 1365 C CA . THR A 1 176 ? -9.038 -3.453 -9.724 1.00 83.00 176 THR A CA 1
ATOM 1366 C C . THR A 1 176 ? -8.054 -3.998 -10.734 1.00 83.00 176 THR A C 1
ATOM 1368 O O . THR A 1 176 ? -6.993 -3.422 -10.928 1.00 83.00 176 THR A O 1
ATOM 1371 N N . LEU A 1 177 ? -8.433 -5.070 -11.430 1.00 73.94 177 LEU A N 1
ATOM 1372 C CA . LEU A 1 177 ? -7.652 -5.600 -12.554 1.00 73.94 177 LEU A CA 1
ATOM 1373 C C . LEU A 1 177 ? -7.851 -4.792 -13.852 1.00 73.94 177 LEU A C 1
ATOM 1375 O O . LEU A 1 177 ? -7.412 -5.208 -14.918 1.00 73.94 177 LEU A O 1
ATOM 1379 N N . THR A 1 178 ? -8.537 -3.649 -13.779 1.00 76.81 178 THR A N 1
ATOM 1380 C CA . THR A 1 178 ? -8.711 -2.705 -14.885 1.00 76.81 178 THR A CA 1
ATOM 1381 C C . THR A 1 178 ? -7.688 -1.580 -14.794 1.00 76.81 178 THR A C 1
ATOM 1383 O O . THR A 1 178 ? -7.329 -1.161 -13.696 1.00 76.81 178 THR A O 1
ATOM 1386 N N . ALA A 1 179 ? -7.287 -1.032 -15.944 1.00 70.88 179 ALA A N 1
ATOM 1387 C CA . ALA A 1 179 ? -6.357 0.099 -16.008 1.00 70.88 179 ALA A CA 1
ATOM 1388 C C . ALA A 1 179 ? -6.904 1.378 -15.342 1.00 70.88 179 ALA A C 1
ATOM 1390 O O . ALA A 1 179 ? -6.141 2.216 -14.871 1.00 70.88 179 ALA A O 1
ATOM 1391 N N . SER A 1 180 ? -8.229 1.538 -15.290 1.00 79.31 180 SER A N 1
ATOM 1392 C CA . SER A 1 180 ? -8.880 2.687 -14.659 1.00 79.31 180 SER A CA 1
ATOM 1393 C C . SER A 1 180 ? -9.202 2.424 -13.190 1.00 79.31 180 SER A C 1
ATOM 1395 O O . SER A 1 180 ? -9.641 1.331 -12.829 1.00 79.31 180 SER A O 1
ATOM 1397 N N . LEU A 1 181 ? -9.062 3.463 -12.362 1.00 83.00 181 LEU A N 1
ATOM 1398 C CA . LEU A 1 181 ? -9.560 3.454 -10.988 1.00 83.00 181 LEU A CA 1
ATOM 1399 C C . LEU A 1 181 ? -11.083 3.254 -10.945 1.00 83.00 181 LEU A C 1
ATOM 1401 O O . LEU A 1 181 ? -11.793 3.743 -11.831 1.00 83.00 181 LEU A O 1
ATOM 1405 N N . PRO A 1 182 ? -11.616 2.681 -9.853 1.00 84.44 182 PRO A N 1
ATOM 1406 C CA . PRO A 1 182 ? -13.045 2.711 -9.587 1.00 84.44 182 PRO A CA 1
ATOM 1407 C C . PRO A 1 182 ? -13.611 4.136 -9.597 1.00 84.44 182 PRO A C 1
ATOM 1409 O O . PRO A 1 182 ? -13.030 5.082 -9.048 1.00 84.44 182 PRO A O 1
ATOM 1412 N N . VAL A 1 183 ? -14.790 4.285 -10.207 1.00 86.50 183 VAL A N 1
ATOM 1413 C CA . VAL A 1 183 ? -15.504 5.569 -10.298 1.00 86.50 183 VAL A CA 1
ATOM 1414 C C . VAL A 1 183 ? -15.973 6.031 -8.919 1.00 86.50 183 VAL A C 1
ATOM 1416 O O . VAL A 1 183 ? -15.883 7.223 -8.617 1.00 86.50 183 VAL A O 1
ATOM 1419 N N . ALA A 1 184 ? -16.396 5.100 -8.061 1.00 91.12 184 ALA A N 1
ATOM 1420 C CA . ALA A 1 184 ? -16.799 5.401 -6.695 1.00 91.12 184 ALA A CA 1
ATOM 1421 C C . ALA A 1 184 ? -15.670 6.066 -5.880 1.00 91.12 184 ALA A C 1
ATOM 1423 O O . ALA A 1 184 ? -14.486 5.990 -6.216 1.00 91.12 184 ALA A O 1
ATOM 1424 N N . ALA A 1 185 ? -16.047 6.777 -4.821 1.00 92.62 185 ALA A N 1
ATOM 1425 C CA . ALA A 1 185 ? -15.123 7.477 -3.937 1.00 92.62 185 ALA A CA 1
ATOM 1426 C C . ALA A 1 185 ? -15.711 7.571 -2.517 1.00 92.62 185 ALA A C 1
ATOM 1428 O O . ALA A 1 185 ? -16.937 7.601 -2.379 1.00 92.62 185 ALA A O 1
ATOM 1429 N N . PRO A 1 186 ? -14.868 7.650 -1.470 1.00 97.81 186 PRO A N 1
ATOM 1430 C CA . PRO A 1 186 ? -13.400 7.567 -1.499 1.00 97.81 186 PRO A CA 1
ATOM 1431 C C . PRO A 1 186 ? -12.885 6.124 -1.670 1.00 97.81 186 PRO A C 1
ATOM 1433 O O . PRO A 1 186 ? -13.576 5.174 -1.319 1.00 97.81 186 PRO A O 1
ATOM 1436 N N . LEU A 1 187 ? -11.661 5.962 -2.183 1.00 97.69 187 LEU A N 1
ATOM 1437 C CA . LEU A 1 187 ? -10.951 4.675 -2.327 1.00 97.69 187 LEU A CA 1
ATOM 1438 C C . LEU A 1 187 ? -10.007 4.380 -1.152 1.00 97.69 187 LEU A C 1
ATOM 1440 O O . LEU A 1 187 ? -9.515 3.265 -0.995 1.00 97.69 187 LEU A O 1
ATOM 1444 N N . ALA A 1 188 ? -9.732 5.389 -0.327 1.00 98.31 188 ALA A N 1
ATOM 1445 C CA . ALA A 1 188 ? -8.989 5.238 0.911 1.00 98.31 188 ALA A CA 1
ATOM 1446 C C . ALA A 1 188 ? -9.417 6.282 1.942 1.00 98.31 188 ALA A C 1
ATOM 1448 O O . ALA A 1 188 ? -9.781 7.410 1.594 1.00 98.31 188 ALA A O 1
ATOM 1449 N N . LEU A 1 189 ? -9.313 5.915 3.216 1.00 98.75 189 LEU A N 1
ATOM 1450 C CA . LEU A 1 189 ? -9.378 6.853 4.332 1.00 98.75 189 LEU A CA 1
ATOM 1451 C C . LEU A 1 189 ? -7.963 7.172 4.806 1.00 98.75 189 LEU A C 1
ATOM 1453 O O . LEU A 1 189 ? -7.111 6.287 4.876 1.00 98.75 189 LEU A O 1
ATOM 1457 N N . LYS A 1 190 ? -7.728 8.431 5.166 1.00 97.88 190 LYS A N 1
ATOM 1458 C CA . LYS A 1 190 ? -6.462 8.921 5.709 1.00 97.88 190 LYS A CA 1
ATOM 1459 C C . LYS A 1 190 ? -6.698 9.552 7.076 1.00 97.88 190 LYS A C 1
ATOM 1461 O O . LYS A 1 190 ? -7.464 10.508 7.181 1.00 97.88 190 LYS A O 1
ATOM 1466 N N . ILE A 1 191 ? -6.021 9.062 8.112 1.00 98.25 191 ILE A N 1
ATOM 1467 C CA . ILE A 1 191 ? -6.155 9.563 9.490 1.00 98.25 191 ILE A CA 1
ATOM 1468 C C . ILE A 1 191 ? -4.764 9.874 10.033 1.00 98.25 191 ILE A C 1
ATOM 1470 O O . ILE A 1 191 ? -3.905 8.997 10.079 1.00 98.25 191 ILE A O 1
ATOM 1474 N N . ARG A 1 192 ? -4.515 11.122 10.438 1.00 95.81 192 ARG A N 1
ATOM 1475 C CA . ARG A 1 192 ? -3.261 11.472 11.121 1.00 95.81 192 ARG A CA 1
ATOM 1476 C C . ARG A 1 192 ? -3.186 10.680 12.431 1.00 95.81 192 ARG A C 1
ATOM 1478 O O . ARG A 1 192 ? -4.119 10.787 13.219 1.00 95.81 192 ARG A O 1
ATOM 1485 N N . LYS A 1 193 ? -2.101 9.927 12.640 1.00 94.62 193 LYS A N 1
ATOM 1486 C CA . LYS A 1 193 ? -1.774 9.321 13.938 1.00 94.62 193 LYS A CA 1
ATOM 1487 C C . LYS A 1 193 ? -0.947 10.302 14.763 1.00 94.62 193 LYS A C 1
ATOM 1489 O O . LYS A 1 193 ? -1.365 10.723 15.828 1.00 94.62 193 LYS A O 1
ATOM 1494 N N . ASP A 1 194 ? 0.196 10.708 14.216 1.00 91.12 194 ASP A N 1
ATOM 1495 C CA . ASP A 1 194 ? 1.158 11.611 14.850 1.00 91.12 194 ASP A CA 1
ATOM 1496 C C . ASP A 1 194 ? 1.970 12.368 13.775 1.00 91.12 194 ASP A C 1
ATOM 1498 O O . ASP A 1 194 ? 1.607 12.364 12.596 1.00 91.12 194 ASP A O 1
ATOM 1502 N N . VAL A 1 195 ? 3.044 13.066 14.163 1.00 85.31 195 VAL A N 1
ATOM 1503 C CA . VAL A 1 195 ? 3.905 13.835 13.239 1.00 85.31 195 VAL A CA 1
ATOM 1504 C C . VAL A 1 195 ? 4.622 12.957 12.201 1.00 85.31 195 VAL A C 1
ATOM 1506 O O . VAL A 1 195 ? 4.923 13.417 11.103 1.00 85.31 195 VAL A O 1
ATOM 1509 N N . ASN A 1 196 ? 4.839 11.681 12.519 1.00 85.50 196 ASN A N 1
ATOM 1510 C CA . ASN A 1 196 ? 5.609 10.723 11.736 1.00 85.50 196 ASN A CA 1
ATOM 1511 C C . ASN A 1 196 ? 4.757 9.600 11.135 1.00 85.50 196 ASN A C 1
ATOM 1513 O O . ASN A 1 196 ? 5.284 8.781 10.386 1.00 85.50 196 ASN A O 1
ATOM 1517 N N . LYS A 1 197 ? 3.472 9.485 11.473 1.00 90.38 197 LYS A N 1
ATOM 1518 C CA . LYS A 1 197 ? 2.631 8.385 10.994 1.00 90.38 197 LYS A CA 1
ATOM 1519 C C . LYS A 1 197 ? 1.236 8.855 10.632 1.00 90.38 197 LYS A C 1
ATOM 1521 O O . LYS A 1 197 ? 0.596 9.668 11.300 1.00 90.38 197 LYS A O 1
ATOM 1526 N N . THR A 1 198 ? 0.737 8.302 9.539 1.00 94.31 198 THR A N 1
ATOM 1527 C CA . THR A 1 198 ? -0.644 8.479 9.096 1.00 94.31 198 THR A CA 1
ATOM 1528 C C . THR A 1 198 ? -1.225 7.114 8.773 1.00 94.31 198 THR A C 1
ATOM 1530 O O . THR A 1 198 ? -0.633 6.375 7.991 1.00 94.31 198 THR A O 1
ATOM 1533 N N . TYR A 1 199 ? -2.383 6.794 9.342 1.00 97.94 199 TYR A N 1
ATOM 1534 C CA . TYR A 1 199 ? -3.170 5.639 8.933 1.00 97.94 199 TYR A CA 1
ATOM 1535 C C . TYR A 1 199 ? -3.711 5.854 7.528 1.00 97.94 199 TYR A C 1
ATOM 1537 O O . TYR A 1 199 ? -4.327 6.883 7.241 1.00 97.94 199 TYR A O 1
ATOM 1545 N N . TRP A 1 200 ? -3.517 4.854 6.684 1.00 98.06 200 TRP A N 1
ATOM 1546 C CA . TRP A 1 200 ? -4.208 4.699 5.418 1.00 98.06 200 TRP A CA 1
ATOM 1547 C C . TRP A 1 200 ? -5.010 3.414 5.479 1.00 98.06 200 TRP A C 1
ATOM 1549 O O . TRP A 1 200 ? -4.464 2.346 5.749 1.00 98.06 200 TRP A O 1
ATOM 1559 N N . ILE A 1 201 ? -6.311 3.538 5.247 1.00 98.62 201 ILE A N 1
ATOM 1560 C CA . ILE A 1 201 ? -7.247 2.425 5.310 1.00 98.62 201 ILE A CA 1
ATOM 1561 C C . ILE A 1 201 ? -7.834 2.243 3.920 1.00 98.62 201 ILE A C 1
ATOM 1563 O O . ILE A 1 201 ? -8.444 3.166 3.377 1.00 98.62 201 ILE A O 1
ATOM 1567 N N . GLY A 1 202 ? -7.621 1.066 3.345 1.00 97.50 202 GLY A N 1
ATOM 1568 C CA . GLY A 1 202 ? -8.145 0.675 2.047 1.00 97.50 202 GLY A CA 1
ATOM 1569 C C . GLY A 1 202 ? -8.944 -0.617 2.133 1.00 97.50 202 GLY A C 1
ATOM 1570 O O . GLY A 1 202 ? -8.898 -1.351 3.119 1.00 97.50 202 GLY A O 1
ATOM 1571 N N . VAL A 1 203 ? -9.669 -0.897 1.060 1.00 96.75 203 VAL A N 1
ATOM 1572 C CA . VAL A 1 203 ? -10.448 -2.120 0.889 1.00 96.75 203 VAL A CA 1
ATOM 1573 C C . VAL A 1 203 ? -9.859 -2.876 -0.298 1.00 96.75 203 VAL A C 1
ATOM 1575 O O . VAL A 1 203 ? -9.730 -2.301 -1.381 1.00 96.75 203 VAL A O 1
ATOM 1578 N N . ARG A 1 204 ? -9.471 -4.138 -0.085 1.00 93.12 204 ARG A N 1
ATOM 1579 C CA . ARG A 1 204 ? -8.965 -5.029 -1.135 1.00 93.12 204 ARG A CA 1
ATOM 1580 C C . ARG A 1 204 ? -10.012 -6.088 -1.467 1.00 93.12 204 ARG A C 1
ATOM 1582 O O . ARG A 1 204 ? -10.698 -6.600 -0.588 1.00 93.12 204 ARG A O 1
ATOM 1589 N N . ARG A 1 205 ? -10.177 -6.399 -2.746 1.00 92.69 205 ARG A N 1
ATOM 1590 C CA . ARG A 1 205 ? -11.155 -7.385 -3.244 1.00 92.69 205 ARG A CA 1
ATOM 1591 C C . ARG A 1 205 ? -10.606 -8.232 -4.390 1.00 92.69 205 ARG A C 1
ATOM 1593 O O . ARG A 1 205 ? -11.309 -9.103 -4.891 1.00 92.69 205 ARG A O 1
ATOM 1600 N N . THR A 1 206 ? -9.367 -7.993 -4.816 1.00 90.44 206 THR A N 1
ATOM 1601 C CA . THR A 1 206 ? -8.687 -8.807 -5.833 1.00 90.44 206 THR A CA 1
ATOM 1602 C C . THR A 1 206 ? -8.165 -10.131 -5.249 1.00 90.44 206 THR A C 1
ATOM 1604 O O . THR A 1 206 ? -8.048 -11.115 -5.972 1.00 90.44 206 THR A O 1
ATOM 1607 N N . PHE A 1 207 ? -7.941 -10.211 -3.932 1.00 90.31 207 PHE A N 1
ATOM 1608 C CA . PHE A 1 207 ? -7.478 -11.419 -3.230 1.00 90.31 207 PHE A CA 1
ATOM 1609 C C . PHE A 1 207 ? -8.640 -12.337 -2.809 1.00 90.31 207 PHE A C 1
ATOM 1611 O O . PHE A 1 207 ? -8.842 -12.588 -1.625 1.00 90.31 207 PHE A O 1
ATOM 1618 N N . ALA A 1 208 ? -9.423 -12.839 -3.768 1.00 90.06 208 ALA A N 1
ATOM 1619 C CA . ALA A 1 208 ? -10.629 -13.634 -3.486 1.00 90.06 208 ALA A CA 1
ATOM 1620 C C . ALA A 1 208 ? -10.366 -14.938 -2.699 1.00 90.06 208 ALA A C 1
ATOM 1622 O O . ALA A 1 208 ? -11.244 -15.401 -1.979 1.00 90.06 208 ALA A O 1
ATOM 1623 N N . GLY A 1 209 ? -9.161 -15.513 -2.805 1.00 91.50 209 GLY A N 1
ATOM 1624 C CA . GLY A 1 209 ? -8.752 -16.698 -2.037 1.00 91.50 209 GLY A CA 1
ATOM 1625 C C . GLY A 1 209 ? -8.304 -16.412 -0.598 1.00 91.50 209 GLY A C 1
ATOM 1626 O O . GLY A 1 209 ? -8.068 -17.348 0.155 1.00 91.50 209 GLY A O 1
ATOM 1627 N N . ASN A 1 210 ? -8.181 -15.141 -0.202 1.00 93.44 210 ASN A N 1
ATOM 1628 C CA . ASN A 1 210 ? -7.811 -14.743 1.153 1.00 93.44 210 ASN A CA 1
ATOM 1629 C C . ASN A 1 210 ? -9.015 -14.072 1.827 1.00 93.44 210 ASN A C 1
ATOM 1631 O O . ASN A 1 210 ? -9.346 -12.919 1.538 1.00 93.44 210 ASN A O 1
ATOM 1635 N N . ALA A 1 211 ? -9.677 -14.798 2.731 1.00 94.69 211 ALA A N 1
ATOM 1636 C CA . ALA A 1 211 ? -10.876 -14.322 3.421 1.00 94.69 211 ALA A CA 1
ATOM 1637 C C . ALA A 1 211 ? -10.618 -13.080 4.293 1.00 94.69 211 ALA A C 1
ATOM 1639 O O . ALA A 1 211 ? -11.496 -12.226 4.400 1.00 94.69 211 ALA A O 1
ATOM 1640 N N . SER A 1 212 ? -9.423 -12.946 4.878 1.00 95.44 212 SER A N 1
ATOM 1641 C CA . SER A 1 212 ? -9.076 -11.769 5.677 1.00 95.44 212 SER A CA 1
ATOM 1642 C C . SER A 1 212 ? -9.012 -10.518 4.800 1.00 95.44 212 SER A C 1
ATOM 1644 O O . SER A 1 212 ? -9.752 -9.563 5.028 1.00 95.44 212 SER A O 1
ATOM 1646 N N . MET A 1 213 ? -8.227 -10.534 3.720 1.00 93.81 213 MET A N 1
ATOM 1647 C CA . MET A 1 213 ? -8.119 -9.374 2.829 1.00 93.81 213 MET A CA 1
ATOM 1648 C C . MET A 1 213 ? -9.411 -9.066 2.073 1.00 93.81 213 MET A C 1
ATOM 1650 O O . MET A 1 213 ? -9.717 -7.897 1.850 1.00 93.81 213 MET A O 1
ATOM 1654 N N . SER A 1 214 ? -10.164 -10.091 1.663 1.00 93.88 214 SER A N 1
ATOM 1655 C CA . SER A 1 214 ? -11.388 -9.905 0.874 1.00 93.88 214 SER A CA 1
ATOM 1656 C C . SER A 1 214 ? -12.584 -9.400 1.683 1.00 93.88 214 SER A C 1
ATOM 1658 O O . SER A 1 214 ? -13.474 -8.816 1.070 1.00 93.88 214 SER A O 1
ATOM 1660 N N . ASN A 1 215 ? -12.582 -9.548 3.015 1.00 95.81 215 ASN A N 1
ATOM 1661 C CA . ASN A 1 215 ? -13.695 -9.139 3.890 1.00 95.81 215 ASN A CA 1
ATOM 1662 C C . ASN A 1 215 ? -13.274 -8.180 5.026 1.00 95.81 215 ASN A C 1
ATOM 1664 O O . ASN A 1 215 ? -14.103 -7.731 5.817 1.00 95.81 215 ASN A O 1
ATOM 1668 N N . GLY A 1 216 ? -11.984 -7.852 5.133 1.00 97.62 216 GLY A N 1
ATOM 1669 C CA . GLY A 1 216 ? -11.416 -6.976 6.159 1.00 97.62 216 GLY A CA 1
ATOM 1670 C C . GLY A 1 216 ? -10.902 -5.640 5.616 1.00 97.62 216 GLY A C 1
ATOM 1671 O O . GLY A 1 216 ? -10.797 -5.418 4.405 1.00 97.62 216 GLY A O 1
ATOM 1672 N N . ALA A 1 217 ? -10.588 -4.724 6.532 1.00 98.44 217 ALA A N 1
ATOM 1673 C CA . ALA A 1 217 ? -9.933 -3.463 6.208 1.00 98.44 217 ALA A CA 1
ATOM 1674 C C . ALA A 1 217 ? -8.411 -3.651 6.155 1.00 98.44 217 ALA A C 1
ATOM 1676 O O . ALA A 1 217 ? -7.793 -4.085 7.127 1.00 98.44 217 ALA A O 1
ATOM 1677 N N . TYR A 1 218 ? -7.802 -3.271 5.035 1.00 98.00 218 TYR A N 1
ATOM 1678 C CA . TYR A 1 218 ? -6.353 -3.245 4.867 1.00 98.00 218 TYR A CA 1
ATOM 1679 C C . TYR A 1 218 ? -5.810 -1.928 5.436 1.00 98.00 218 TYR A C 1
ATOM 1681 O O . TYR A 1 218 ? -6.120 -0.849 4.919 1.00 98.00 218 TYR A O 1
ATOM 1689 N N . ILE A 1 219 ? -5.039 -2.012 6.523 1.00 98.25 219 ILE A N 1
ATOM 1690 C CA . ILE A 1 219 ? -4.558 -0.852 7.282 1.00 98.25 219 ILE A CA 1
ATOM 1691 C C . ILE A 1 219 ? -3.036 -0.788 7.205 1.00 98.25 219 ILE A C 1
ATOM 1693 O O . ILE A 1 219 ? -2.342 -1.727 7.582 1.00 98.25 219 ILE A O 1
ATOM 1697 N N . VAL A 1 220 ? -2.517 0.353 6.754 1.00 96.56 220 VAL A N 1
ATOM 1698 C CA . VAL A 1 220 ? -1.078 0.629 6.726 1.00 96.56 220 VAL A CA 1
ATOM 1699 C C . VAL A 1 220 ? -0.767 1.965 7.393 1.00 96.56 220 VAL A C 1
ATOM 1701 O O . VAL A 1 220 ? -1.550 2.917 7.321 1.00 96.56 220 VAL A O 1
ATOM 1704 N N . TRP A 1 221 ? 0.417 2.084 7.983 1.00 94.62 221 TRP A N 1
ATOM 1705 C CA . TRP A 1 221 ? 1.028 3.375 8.270 1.00 94.62 221 TRP A CA 1
ATOM 1706 C C . TRP A 1 221 ? 1.810 3.880 7.064 1.00 94.62 221 TRP A C 1
ATOM 1708 O O . TRP A 1 221 ? 2.688 3.192 6.551 1.00 94.62 221 TRP A O 1
ATOM 1718 N N . LYS A 1 222 ? 1.555 5.129 6.667 1.00 89.50 222 LYS A N 1
ATOM 1719 C CA . LYS A 1 222 ? 2.516 5.910 5.883 1.00 89.50 222 LYS A CA 1
ATOM 1720 C C . LYS A 1 222 ? 3.469 6.621 6.836 1.00 89.50 222 LYS A C 1
ATOM 1722 O O . LYS A 1 222 ? 3.003 7.368 7.699 1.00 89.50 222 LYS A O 1
ATOM 1727 N N . MET A 1 223 ? 4.770 6.412 6.649 1.00 82.19 223 MET A N 1
ATOM 1728 C CA . MET A 1 223 ? 5.841 7.103 7.377 1.00 82.19 223 MET A CA 1
ATOM 1729 C C . MET A 1 223 ? 6.540 8.120 6.448 1.00 82.19 223 MET A C 1
ATOM 1731 O O . MET A 1 223 ? 6.562 7.904 5.233 1.00 82.19 223 MET A O 1
ATOM 1735 N N . PRO A 1 224 ? 7.038 9.267 6.953 1.00 67.06 224 PRO A N 1
ATOM 1736 C CA . PRO A 1 224 ? 7.735 10.258 6.146 1.00 67.06 224 PRO A CA 1
ATOM 1737 C C . PRO A 1 224 ? 9.119 9.756 5.732 1.00 67.06 224 PRO A C 1
ATOM 1739 O O . PRO A 1 224 ? 9.789 9.034 6.465 1.00 67.06 224 PRO A O 1
ATOM 1742 N N . VAL A 1 225 ? 9.573 10.236 4.574 1.00 54.44 225 VAL A N 1
ATOM 1743 C CA . VAL A 1 225 ? 10.834 9.843 3.918 1.00 54.44 225 VAL A CA 1
ATOM 1744 C C . VAL A 1 225 ? 12.068 10.078 4.795 1.00 54.44 225 VAL A C 1
ATOM 1746 O O . VAL A 1 225 ? 13.045 9.345 4.688 1.00 54.44 225 VAL A O 1
ATOM 1749 N N . ALA A 1 226 ? 12.017 11.080 5.678 1.00 48.88 226 ALA A N 1
ATOM 1750 C CA . ALA A 1 226 ? 13.108 11.429 6.588 1.00 48.88 226 ALA A CA 1
ATOM 1751 C C . ALA A 1 226 ? 13.319 10.410 7.724 1.00 48.88 226 ALA A C 1
ATOM 1753 O O . ALA A 1 226 ? 14.360 10.438 8.369 1.00 48.88 226 ALA A O 1
ATOM 1754 N N . ASN A 1 227 ? 12.360 9.508 7.956 1.00 47.12 227 ASN A N 1
ATOM 1755 C CA . ASN A 1 227 ? 12.427 8.480 8.995 1.00 47.12 227 ASN A CA 1
ATOM 1756 C C . ASN A 1 227 ? 12.719 7.098 8.391 1.00 47.12 227 ASN A C 1
ATOM 1758 O O . ASN A 1 227 ? 12.167 6.086 8.820 1.00 47.12 227 ASN A O 1
ATOM 1762 N N . ALA A 1 228 ? 13.565 7.082 7.356 1.00 48.25 228 ALA A N 1
ATOM 1763 C CA . ALA A 1 228 ? 14.160 5.885 6.788 1.00 48.25 228 ALA A CA 1
ATOM 1764 C C . ALA A 1 228 ? 14.920 5.139 7.891 1.00 48.25 228 ALA A C 1
ATOM 1766 O O . ALA A 1 228 ? 16.076 5.453 8.186 1.00 48.25 228 ALA A O 1
ATOM 1767 N N . TYR A 1 229 ? 14.265 4.176 8.536 1.00 40.16 229 TYR A N 1
ATOM 1768 C CA . TYR A 1 229 ? 14.939 3.299 9.476 1.00 40.16 229 TYR A CA 1
ATOM 1769 C C . TYR A 1 229 ? 16.064 2.594 8.706 1.00 40.16 229 TYR A C 1
ATOM 1771 O O . TYR A 1 229 ? 15.823 1.970 7.672 1.00 40.16 229 TYR A O 1
ATOM 1779 N N . MET A 1 230 ? 17.305 2.780 9.160 1.00 42.03 230 MET A N 1
ATOM 1780 C CA . MET A 1 230 ? 18.516 2.222 8.540 1.00 42.03 230 MET A CA 1
ATOM 1781 C C . MET A 1 230 ? 18.799 2.667 7.088 1.00 42.03 230 MET A C 1
ATOM 1783 O O . MET A 1 230 ? 19.441 1.942 6.336 1.00 42.03 230 MET A O 1
ATOM 1787 N N . GLY A 1 231 ? 18.355 3.861 6.673 1.00 43.94 231 GLY A N 1
ATOM 1788 C CA . GLY A 1 231 ? 18.664 4.395 5.333 1.00 43.94 231 GLY A CA 1
ATOM 1789 C C . GLY A 1 231 ? 17.817 3.806 4.197 1.00 43.94 231 GLY A C 1
ATOM 1790 O O . GLY A 1 231 ? 18.017 4.151 3.033 1.00 43.94 231 GLY A O 1
ATOM 1791 N N . ILE A 1 232 ? 16.829 2.974 4.531 1.00 48.81 232 ILE A N 1
ATOM 1792 C CA . ILE A 1 232 ? 15.878 2.385 3.589 1.00 48.81 232 ILE A CA 1
ATOM 1793 C C . ILE A 1 232 ? 14.649 3.289 3.527 1.00 48.81 232 ILE A C 1
ATOM 1795 O O . ILE A 1 232 ? 14.023 3.590 4.543 1.00 48.81 232 ILE A O 1
ATOM 1799 N N . ARG A 1 233 ? 14.289 3.752 2.328 1.00 56.44 233 ARG A N 1
ATOM 1800 C CA . ARG A 1 233 ? 13.138 4.640 2.132 1.00 56.44 233 ARG A CA 1
ATOM 1801 C C . ARG A 1 233 ? 11.837 3.861 2.392 1.00 56.44 233 ARG A C 1
ATOM 1803 O O . ARG A 1 233 ? 11.327 3.193 1.506 1.00 56.44 233 ARG A O 1
ATOM 1810 N N . GLN A 1 234 ? 11.310 3.883 3.609 1.00 58.38 234 GLN A N 1
ATOM 1811 C CA . GLN A 1 234 ? 10.119 3.112 3.987 1.00 58.38 234 GLN A CA 1
ATOM 1812 C C . GLN A 1 234 ? 8.867 3.991 3.909 1.00 58.38 234 GLN A C 1
ATOM 1814 O O . GLN A 1 234 ? 8.803 5.043 4.542 1.00 58.38 234 GLN A O 1
ATOM 1819 N N . TYR A 1 235 ? 7.861 3.564 3.137 1.00 71.56 235 TYR A N 1
ATOM 1820 C CA . TYR A 1 235 ? 6.692 4.409 2.829 1.00 71.56 235 TYR A CA 1
ATOM 1821 C C . TYR A 1 235 ? 5.353 3.821 3.259 1.00 71.56 235 TYR A C 1
ATOM 1823 O O . TYR A 1 235 ? 4.402 4.578 3.444 1.00 71.56 235 TYR A O 1
ATOM 1831 N N . SER A 1 236 ? 5.246 2.499 3.391 1.00 89.44 236 SER A N 1
ATOM 1832 C CA . SER A 1 236 ? 4.005 1.822 3.769 1.00 89.44 236 SER A CA 1
ATOM 1833 C C . SER A 1 236 ? 4.328 0.657 4.688 1.00 89.44 236 SER A C 1
ATOM 1835 O O . SER A 1 236 ? 5.153 -0.183 4.344 1.00 89.44 236 SER A O 1
ATOM 1837 N N . VAL A 1 237 ? 3.689 0.608 5.850 1.00 92.88 237 VAL A N 1
ATOM 1838 C CA . VAL A 1 237 ? 3.883 -0.457 6.836 1.00 92.88 237 VAL A CA 1
ATOM 1839 C C . VAL A 1 237 ? 2.526 -1.053 7.175 1.00 92.88 237 VAL A C 1
ATOM 1841 O O . VAL A 1 237 ? 1.710 -0.383 7.802 1.00 92.88 237 VAL A O 1
ATOM 1844 N N . LEU A 1 238 ? 2.275 -2.280 6.723 1.00 95.88 238 LEU A N 1
ATOM 1845 C CA . LEU A 1 238 ? 1.091 -3.070 7.048 1.00 95.88 238 LEU A CA 1
ATOM 1846 C C . LEU A 1 238 ? 1.017 -3.308 8.554 1.00 95.88 238 LEU A C 1
ATOM 1848 O O . LEU A 1 238 ? 2.008 -3.691 9.171 1.00 95.88 238 LEU A O 1
ATOM 1852 N N . LEU A 1 239 ? -0.160 -3.081 9.127 1.00 96.44 239 LEU A N 1
ATOM 1853 C CA . LEU A 1 239 ? -0.457 -3.473 10.497 1.00 96.44 239 LEU A CA 1
ATOM 1854 C C . LEU A 1 239 ? -1.136 -4.835 10.489 1.00 96.44 239 LEU A C 1
ATOM 1856 O O . LEU A 1 239 ? -2.192 -4.990 9.876 1.00 96.44 239 LEU A O 1
ATOM 1860 N N . ASP A 1 240 ? -0.539 -5.796 11.185 1.00 95.50 240 ASP A N 1
ATOM 1861 C CA . ASP A 1 240 ? -1.162 -7.086 11.447 1.00 95.50 240 ASP A CA 1
ATOM 1862 C C . ASP A 1 240 ? -2.194 -6.940 12.570 1.00 95.50 240 ASP A C 1
ATOM 1864 O O . ASP A 1 240 ? -1.879 -7.000 13.757 1.00 95.50 240 ASP A O 1
ATOM 1868 N N . CYS A 1 241 ? -3.451 -6.714 12.187 1.00 96.19 241 CYS A N 1
ATOM 1869 C CA . CYS A 1 241 ? -4.553 -6.497 13.123 1.00 96.19 241 CYS A CA 1
ATOM 1870 C C . CYS A 1 241 ? -5.048 -7.790 13.798 1.00 96.19 241 CYS A C 1
ATOM 1872 O O . CYS A 1 241 ? -6.023 -7.746 14.553 1.00 96.19 241 CYS A O 1
ATOM 1874 N N . THR A 1 242 ? -4.404 -8.922 13.511 1.00 93.06 242 THR A N 1
ATOM 1875 C CA . THR A 1 242 ? -4.682 -10.256 14.064 1.00 93.06 242 THR A CA 1
ATOM 1876 C C . THR A 1 242 ? -3.539 -10.786 14.930 1.00 93.06 242 THR A C 1
ATOM 1878 O O . THR A 1 242 ? -3.575 -11.930 15.378 1.00 93.06 242 THR A O 1
ATOM 1881 N N . THR A 1 243 ? -2.547 -9.942 15.211 1.00 90.62 243 THR A N 1
ATOM 1882 C CA . THR A 1 243 ? -1.398 -10.267 16.056 1.00 90.62 243 THR A CA 1
ATOM 1883 C C . THR A 1 243 ? -1.794 -10.434 17.546 1.00 90.62 243 THR A C 1
ATOM 1885 O O . THR A 1 243 ? -2.739 -9.779 17.992 1.00 90.62 243 THR A O 1
ATOM 1888 N N . PRO A 1 244 ? -1.123 -11.299 18.338 1.00 84.94 244 PRO A N 1
ATOM 1889 C CA . PRO A 1 244 ? -0.046 -12.187 17.935 1.00 84.94 244 PRO A CA 1
ATOM 1890 C C . PRO A 1 244 ? -0.640 -13.367 17.164 1.00 84.94 244 PRO A C 1
ATOM 1892 O O . PRO A 1 244 ? -1.556 -14.042 17.631 1.00 84.94 244 PRO A O 1
ATOM 1895 N N . GLY A 1 245 ? -0.115 -13.601 15.967 1.00 80.81 245 GLY A N 1
ATOM 1896 C CA . GLY A 1 245 ? -0.592 -14.623 15.043 1.00 80.81 245 GLY A CA 1
ATOM 1897 C C . GLY A 1 245 ? 0.562 -15.457 14.499 1.00 80.81 245 GLY A C 1
ATOM 1898 O O . GLY A 1 245 ? 1.730 -15.210 14.796 1.00 80.81 245 GLY A O 1
ATOM 1899 N N . ILE A 1 246 ? 0.236 -16.468 13.695 1.00 79.75 246 ILE A N 1
ATOM 1900 C CA . ILE A 1 246 ? 1.234 -17.337 13.043 1.00 79.75 246 ILE A CA 1
ATOM 1901 C C . ILE A 1 246 ? 1.606 -16.864 11.630 1.00 79.75 246 ILE A C 1
ATOM 1903 O O . ILE A 1 246 ? 2.503 -17.426 11.004 1.00 79.75 246 ILE A O 1
ATOM 1907 N N . SER A 1 247 ? 0.896 -15.869 11.097 1.00 88.06 247 SER A N 1
ATOM 1908 C CA . SER A 1 247 ? 1.082 -15.340 9.749 1.00 88.06 247 SER A CA 1
ATOM 1909 C C . SER A 1 247 ? 0.667 -13.873 9.700 1.00 88.06 247 SER A C 1
ATOM 1911 O O . SER A 1 247 ? -0.026 -13.390 10.578 1.00 88.06 247 SER A O 1
ATOM 1913 N N . VAL A 1 248 ? 1.094 -13.180 8.645 1.00 89.38 248 VAL A N 1
ATOM 1914 C CA . VAL A 1 248 ? 0.617 -11.834 8.276 1.00 89.38 248 VAL A CA 1
ATOM 1915 C C . VAL A 1 248 ? -0.428 -11.903 7.152 1.00 89.38 248 VAL A C 1
ATOM 1917 O O . VAL A 1 248 ? -0.845 -10.888 6.592 1.00 89.38 248 VAL A O 1
ATOM 1920 N N . GLU A 1 249 ? -0.831 -13.117 6.761 1.00 92.25 249 GLU A N 1
ATOM 1921 C CA . GLU A 1 249 ? -1.845 -13.336 5.722 1.00 92.25 249 GLU A CA 1
ATOM 1922 C C . GLU A 1 249 ? -3.263 -12.992 6.190 1.00 92.25 249 GLU A C 1
ATOM 1924 O O . GLU A 1 249 ? -4.152 -12.737 5.383 1.00 92.25 249 GLU A O 1
ATOM 1929 N N . ASP A 1 250 ? -3.479 -12.924 7.492 1.00 93.69 250 ASP A N 1
ATOM 1930 C CA . ASP A 1 250 ? -4.736 -12.558 8.125 1.00 93.69 250 ASP A CA 1
ATOM 1931 C C . ASP A 1 250 ? -4.760 -11.121 8.657 1.00 93.69 250 ASP A C 1
ATOM 1933 O O . ASP A 1 250 ? -5.770 -10.709 9.218 1.00 93.69 250 ASP A O 1
ATOM 1937 N N . ALA A 1 251 ? -3.743 -10.316 8.329 1.00 95.56 251 ALA A N 1
ATOM 1938 C CA . ALA A 1 251 ? -3.502 -8.976 8.864 1.00 95.56 251 ALA A CA 1
ATOM 1939 C C . ALA A 1 251 ? -4.655 -7.954 8.761 1.00 95.56 251 ALA A C 1
ATOM 1941 O O . ALA A 1 251 ? -4.607 -6.925 9.438 1.00 95.56 251 ALA A O 1
ATOM 1942 N N . ALA A 1 252 ? -5.665 -8.156 7.904 1.00 97.31 252 ALA A N 1
ATOM 1943 C CA . ALA A 1 252 ? -6.740 -7.178 7.760 1.00 97.31 252 ALA A CA 1
ATOM 1944 C C . ALA A 1 252 ? -7.611 -7.134 9.015 1.00 97.31 252 ALA A C 1
ATOM 1946 O O . ALA A 1 252 ? -7.951 -8.148 9.623 1.00 97.31 252 ALA A O 1
ATOM 1947 N N . LEU A 1 253 ? -8.053 -5.931 9.368 1.00 98.31 253 LEU A N 1
ATOM 1948 C CA . LEU A 1 253 ? -8.974 -5.754 10.477 1.00 98.31 253 LEU A CA 1
ATOM 1949 C C . LEU A 1 253 ? -10.361 -6.270 10.074 1.00 98.31 253 LEU A C 1
ATOM 1951 O O . LEU A 1 253 ? -11.017 -5.700 9.199 1.00 98.31 253 LEU A O 1
ATOM 1955 N N . ALA A 1 254 ? -10.804 -7.352 10.710 1.00 98.00 254 ALA A N 1
ATOM 1956 C CA . ALA A 1 254 ? -12.091 -7.976 10.424 1.00 98.00 254 ALA A CA 1
ATOM 1957 C C . ALA A 1 254 ? -13.288 -7.092 10.830 1.00 98.00 254 ALA A C 1
ATOM 1959 O O . ALA A 1 254 ? -13.218 -6.295 11.772 1.00 98.00 254 ALA A O 1
ATOM 1960 N N . ILE A 1 255 ? -14.427 -7.279 10.153 1.00 98.56 255 ILE A N 1
ATOM 1961 C CA . ILE A 1 255 ? -15.695 -6.630 10.516 1.00 98.56 255 ILE A CA 1
ATOM 1962 C C . ILE A 1 255 ? -16.072 -6.962 11.967 1.00 98.56 255 ILE A C 1
ATOM 1964 O O . ILE A 1 255 ? -16.006 -8.106 12.410 1.00 98.56 255 ILE A O 1
ATOM 1968 N N . GLY A 1 256 ? -16.454 -5.933 12.724 1.00 98.31 256 GLY A N 1
ATOM 1969 C CA . GLY A 1 256 ? -16.798 -6.029 14.142 1.00 98.31 256 GLY A CA 1
ATOM 1970 C C . GLY A 1 256 ? -15.598 -6.018 15.094 1.00 98.31 256 GLY A C 1
ATOM 1971 O O . GLY A 1 256 ? -15.796 -5.879 16.301 1.00 98.31 256 GLY A O 1
ATOM 1972 N N . LYS A 1 257 ? -14.359 -6.108 14.591 1.00 98.19 257 LYS A N 1
ATOM 1973 C CA . LYS A 1 257 ? -13.135 -5.944 15.391 1.00 98.19 257 LYS A CA 1
ATOM 1974 C C . LYS A 1 257 ? -12.663 -4.494 15.369 1.00 98.19 257 LYS A C 1
ATOM 1976 O O . LYS A 1 257 ? -12.997 -3.733 14.463 1.00 98.19 257 LYS A O 1
ATOM 1981 N N . SER A 1 258 ? -11.92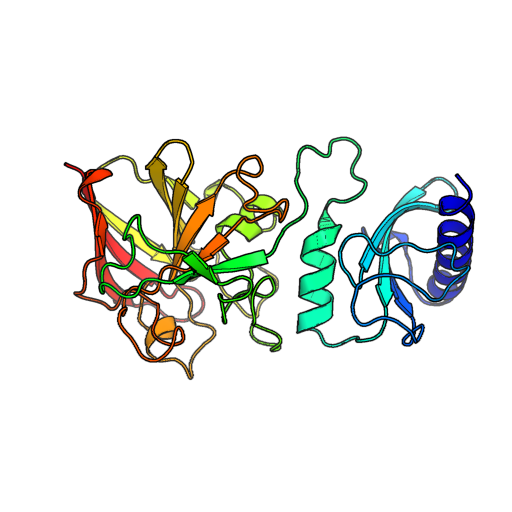3 -4.098 16.404 1.00 97.94 258 SER A N 1
ATOM 1982 C CA . SER A 1 258 ? -11.425 -2.728 16.541 1.00 97.94 258 SER A CA 1
ATOM 1983 C C . SER A 1 258 ? -9.917 -2.698 16.713 1.00 97.94 258 SER A C 1
ATOM 1985 O O . SER A 1 258 ? -9.388 -3.428 17.543 1.00 97.94 258 SER A O 1
ATOM 1987 N N . LEU A 1 259 ? -9.265 -1.800 15.980 1.00 98.31 259 LEU A N 1
ATOM 1988 C CA . LEU A 1 259 ? -7.918 -1.338 16.284 1.00 98.31 259 LEU A CA 1
ATOM 1989 C C . LEU A 1 259 ? -8.037 -0.113 17.195 1.00 98.31 259 LEU A C 1
ATOM 1991 O O . LEU A 1 259 ? -8.707 0.857 16.823 1.00 98.31 259 LEU A O 1
ATOM 1995 N N . VAL A 1 260 ? -7.431 -0.164 18.381 1.00 97.56 260 VAL A N 1
ATOM 1996 C CA . VAL A 1 260 ? -7.529 0.893 19.397 1.00 97.56 260 VAL A CA 1
ATOM 1997 C C . VAL A 1 260 ? -6.156 1.513 19.618 1.00 97.56 260 VAL A C 1
ATOM 1999 O O . VAL A 1 260 ? -5.262 0.877 20.153 1.00 97.56 260 VAL A O 1
ATOM 2002 N N . ASP A 1 261 ? -6.012 2.776 19.234 1.00 97.50 261 ASP A N 1
ATOM 2003 C CA . ASP A 1 261 ? -4.811 3.584 19.407 1.00 97.50 261 ASP A CA 1
ATOM 2004 C C . ASP A 1 261 ? -5.053 4.649 20.466 1.00 97.50 261 ASP A C 1
ATOM 2006 O O . ASP A 1 261 ? -5.389 5.794 20.158 1.00 97.50 261 ASP A O 1
ATOM 2010 N N . VAL A 1 262 ? -4.925 4.242 21.733 1.00 95.75 262 VAL A N 1
ATOM 2011 C CA . VAL A 1 262 ? -5.138 5.127 22.887 1.00 95.75 262 VAL A CA 1
ATOM 2012 C C . VAL A 1 262 ? -4.207 6.345 22.849 1.00 95.75 262 VAL A C 1
ATOM 2014 O O . VAL A 1 262 ? -4.722 7.449 23.017 1.00 95.75 262 VAL A O 1
ATOM 2017 N N . PRO A 1 263 ? -2.890 6.219 22.570 1.00 93.94 263 PRO A N 1
ATOM 2018 C CA . PRO A 1 263 ? -2.004 7.382 22.499 1.00 93.94 263 PRO A CA 1
ATOM 2019 C C . PRO A 1 263 ? -2.395 8.400 21.421 1.00 93.94 263 PRO A C 1
ATOM 2021 O O . PRO A 1 263 ? -2.173 9.594 21.605 1.00 93.94 263 PRO A O 1
ATOM 2024 N N . ALA A 1 264 ? -2.971 7.948 20.302 1.00 95.94 264 ALA A N 1
ATOM 2025 C CA . ALA A 1 264 ? -3.467 8.837 19.251 1.00 95.94 264 ALA A CA 1
ATOM 2026 C C . ALA A 1 264 ? -4.948 9.229 19.417 1.00 95.94 264 ALA A C 1
ATOM 2028 O O . ALA A 1 264 ? -5.462 9.980 18.586 1.00 95.94 264 ALA A O 1
ATOM 2029 N N . GLY A 1 265 ? -5.641 8.705 20.435 1.00 96.94 265 GLY A N 1
ATOM 2030 C CA . GLY A 1 265 ? -7.071 8.920 20.655 1.00 96.94 265 GLY A CA 1
ATOM 2031 C C . GLY A 1 265 ? -7.941 8.402 19.509 1.00 96.94 265 GLY A C 1
ATOM 2032 O O . GLY A 1 265 ? -8.924 9.042 19.155 1.00 96.94 265 GLY A O 1
ATOM 2033 N N . ILE A 1 266 ? -7.567 7.295 18.852 1.00 98.31 266 ILE A N 1
ATOM 2034 C CA . ILE A 1 266 ? -8.249 6.780 17.652 1.00 98.31 266 ILE A CA 1
ATOM 2035 C C . ILE A 1 266 ? -8.748 5.354 17.888 1.00 98.31 266 ILE A C 1
ATOM 2037 O O . ILE A 1 266 ? -8.015 4.480 18.328 1.00 98.31 266 ILE A O 1
ATOM 2041 N N . THR A 1 267 ? -9.992 5.072 17.510 1.00 98.62 267 THR A N 1
ATOM 2042 C CA . THR A 1 267 ? -10.483 3.697 17.326 1.00 98.62 267 THR A CA 1
ATOM 2043 C C . THR A 1 267 ? -11.004 3.522 15.910 1.00 98.62 267 THR A C 1
ATOM 2045 O O . THR A 1 267 ? -11.811 4.331 15.449 1.00 98.62 267 THR A O 1
ATOM 2048 N N . ILE A 1 268 ? -10.571 2.456 15.237 1.00 98.81 268 ILE A N 1
ATOM 2049 C CA . ILE A 1 268 ? -10.990 2.082 13.883 1.00 98.81 268 ILE A CA 1
ATOM 2050 C C . ILE A 1 268 ? -11.771 0.770 13.975 1.00 98.81 268 ILE A C 1
ATOM 2052 O O . ILE A 1 268 ? -11.239 -0.217 14.470 1.00 98.81 268 ILE A O 1
ATOM 2056 N N . THR A 1 269 ? -13.015 0.745 13.493 1.00 98.81 269 THR A N 1
ATOM 2057 C CA . THR A 1 269 ? -13.873 -0.452 13.493 1.00 98.81 269 THR A CA 1
ATOM 2058 C C . THR A 1 269 ? -14.576 -0.601 12.140 1.00 98.81 269 THR A C 1
ATOM 2060 O O . THR A 1 269 ? -15.502 0.163 11.856 1.00 98.81 269 THR A O 1
ATOM 2063 N N . PRO A 1 270 ? -14.213 -1.574 11.298 1.00 98.75 270 PRO A N 1
ATOM 2064 C CA . PRO A 1 270 ? -15.021 -1.964 10.150 1.00 98.75 270 PRO A CA 1
ATOM 2065 C C . PRO A 1 270 ? -16.359 -2.527 10.635 1.00 98.75 270 PRO A C 1
ATOM 2067 O O . PRO A 1 270 ? -16.385 -3.365 11.534 1.00 98.75 270 PRO A O 1
ATOM 2070 N N . VAL A 1 271 ? -17.482 -2.046 10.100 1.00 98.62 271 VAL A N 1
ATOM 2071 C CA . VAL A 1 271 ? -18.818 -2.385 10.634 1.00 98.62 271 VAL A CA 1
ATOM 2072 C C . VAL A 1 271 ? -19.678 -3.205 9.684 1.00 98.62 271 VAL A C 1
ATOM 2074 O O . VAL A 1 271 ? -20.479 -4.009 10.148 1.00 98.62 271 VAL A O 1
ATOM 2077 N N . ARG A 1 272 ? -19.530 -3.018 8.373 1.00 98.19 272 ARG A N 1
ATOM 2078 C CA . ARG A 1 272 ? -20.200 -3.823 7.344 1.00 98.19 272 ARG A CA 1
ATOM 2079 C C . ARG A 1 272 ? -19.570 -3.568 5.985 1.00 98.19 272 ARG A C 1
ATOM 2081 O O . ARG A 1 272 ? -18.910 -2.549 5.787 1.00 98.19 272 ARG A O 1
ATOM 2088 N N . GLU A 1 273 ? -19.860 -4.439 5.039 1.00 97.94 273 GLU A N 1
ATOM 2089 C CA . GLU A 1 273 ? -19.462 -4.304 3.643 1.00 97.94 273 GLU A CA 1
ATOM 2090 C C . GLU A 1 273 ? -20.640 -4.544 2.700 1.00 97.94 273 GLU A C 1
ATOM 2092 O O . GLU A 1 273 ? -21.716 -4.974 3.120 1.00 97.94 273 GLU A O 1
ATOM 2097 N N . GLY A 1 274 ? -20.447 -4.236 1.421 1.00 96.81 274 GLY A N 1
ATOM 2098 C CA . GLY A 1 274 ? -21.439 -4.510 0.392 1.00 96.81 274 GLY A CA 1
ATOM 2099 C C . GLY A 1 274 ? -21.019 -4.020 -0.986 1.00 96.81 274 GLY A C 1
ATOM 2100 O O . GLY A 1 274 ? -19.858 -3.691 -1.225 1.00 96.81 274 GLY A O 1
ATOM 2101 N N . GLY A 1 275 ? -21.994 -3.951 -1.891 1.00 94.00 275 GLY A N 1
ATOM 2102 C CA . GLY A 1 275 ? -21.781 -3.579 -3.289 1.00 94.00 275 GLY A CA 1
ATOM 2103 C C . GLY A 1 275 ? -21.332 -4.751 -4.163 1.00 94.00 275 GLY A C 1
ATOM 2104 O O . GLY A 1 275 ? -21.039 -5.845 -3.688 1.00 94.00 275 GLY A O 1
ATOM 2105 N N . THR A 1 276 ? -21.287 -4.509 -5.468 1.00 91.62 276 THR A N 1
ATOM 2106 C CA . THR A 1 276 ? -20.832 -5.458 -6.492 1.00 91.62 276 THR A CA 1
ATOM 2107 C C . THR A 1 276 ? -19.655 -4.859 -7.248 1.00 91.62 276 THR A C 1
ATOM 2109 O O . THR A 1 276 ? -19.474 -3.640 -7.243 1.00 91.62 276 THR A O 1
ATOM 2112 N N . ALA A 1 277 ? -18.813 -5.692 -7.861 1.00 88.44 277 ALA A N 1
ATOM 2113 C CA . ALA A 1 277 ? -17.667 -5.195 -8.614 1.00 88.44 277 ALA A CA 1
ATOM 2114 C C . ALA A 1 277 ? -18.119 -4.235 -9.738 1.00 88.44 277 ALA A C 1
ATOM 2116 O O . ALA A 1 277 ? -19.108 -4.527 -10.412 1.00 88.44 277 ALA A O 1
ATOM 2117 N N . PRO A 1 278 ? -17.423 -3.102 -9.953 1.00 88.88 278 PRO A N 1
ATOM 2118 C CA . PRO A 1 278 ? -16.202 -2.649 -9.268 1.00 88.88 278 PRO A CA 1
ATOM 2119 C C . PRO A 1 278 ? -16.446 -1.789 -8.007 1.00 88.88 278 PRO A C 1
ATOM 2121 O O . PRO A 1 278 ? -15.494 -1.312 -7.400 1.00 88.88 278 PRO A O 1
ATOM 2124 N N . ASN A 1 279 ? -17.695 -1.588 -7.583 1.00 92.19 279 ASN A N 1
ATOM 2125 C CA . ASN A 1 279 ? -18.099 -0.669 -6.511 1.00 92.19 279 ASN A CA 1
ATOM 2126 C C . ASN A 1 279 ? -18.345 -1.368 -5.162 1.00 92.19 279 ASN A C 1
ATOM 2128 O O . ASN A 1 279 ? -19.254 -0.993 -4.418 1.00 92.19 279 ASN A O 1
ATOM 2132 N N . GLN A 1 280 ? -17.551 -2.386 -4.831 1.00 95.38 280 GLN A N 1
ATOM 2133 C CA . GLN A 1 280 ? -17.583 -2.981 -3.493 1.00 95.38 280 GLN A CA 1
ATOM 2134 C C . GLN A 1 280 ? -17.029 -1.992 -2.466 1.00 95.38 280 GLN A C 1
ATOM 2136 O O . GLN A 1 280 ? -16.082 -1.256 -2.751 1.00 95.38 280 GLN A O 1
ATOM 2141 N N . TRP A 1 281 ? -17.608 -1.982 -1.274 1.00 97.38 281 TRP A N 1
ATOM 2142 C CA . TRP A 1 281 ? -17.315 -1.004 -0.234 1.00 97.38 281 TRP A CA 1
ATOM 2143 C C . TRP A 1 281 ? -17.343 -1.610 1.163 1.00 97.38 281 TRP A C 1
ATOM 2145 O O . TRP A 1 281 ? -17.862 -2.704 1.376 1.00 97.38 281 TRP A O 1
ATOM 2155 N N . MET A 1 282 ? -16.803 -0.851 2.113 1.00 98.69 282 MET A N 1
ATOM 2156 C CA . MET A 1 282 ? -16.834 -1.112 3.544 1.00 98.69 282 MET A CA 1
ATOM 2157 C C . MET A 1 282 ? -17.167 0.177 4.297 1.00 98.69 282 MET A C 1
ATOM 2159 O O . MET A 1 282 ? -16.624 1.238 3.994 1.00 98.69 282 MET A O 1
ATOM 2163 N N . ASP A 1 283 ? -18.065 0.088 5.274 1.00 98.81 283 ASP A N 1
ATOM 2164 C CA . ASP A 1 283 ? -18.317 1.160 6.233 1.00 98.81 283 ASP A CA 1
ATOM 2165 C C . ASP A 1 283 ? -17.367 0.975 7.425 1.00 98.81 283 ASP A C 1
ATOM 2167 O O . ASP A 1 283 ? -17.287 -0.108 8.011 1.00 98.81 283 ASP A O 1
ATOM 2171 N N . ILE A 1 284 ? -16.646 2.035 7.788 1.00 98.81 284 ILE A N 1
ATOM 2172 C CA . ILE A 1 284 ? -15.649 2.044 8.859 1.00 98.81 284 ILE A CA 1
ATOM 2173 C C . ILE A 1 284 ? -16.017 3.127 9.862 1.00 98.81 284 ILE A C 1
ATOM 2175 O O . ILE A 1 284 ? -16.054 4.318 9.547 1.00 98.81 284 ILE A O 1
ATOM 2179 N N . ARG A 1 285 ? -16.289 2.709 11.094 1.00 98.81 285 ARG A N 1
ATOM 2180 C CA . ARG A 1 285 ? -16.532 3.603 12.217 1.00 98.81 285 ARG A CA 1
ATOM 2181 C C . ARG A 1 285 ? -15.204 4.054 12.808 1.00 98.81 285 ARG A C 1
ATOM 2183 O O . ARG A 1 285 ? -14.402 3.232 13.240 1.00 98.81 285 ARG A O 1
ATOM 2190 N N . ILE A 1 286 ? -15.019 5.365 12.864 1.00 98.75 286 ILE A N 1
ATOM 2191 C CA . ILE A 1 286 ? -13.885 6.037 13.487 1.00 98.75 286 ILE A CA 1
ATOM 2192 C C . ILE A 1 286 ? -14.382 6.754 14.737 1.00 98.75 286 ILE A C 1
ATOM 2194 O O . ILE A 1 286 ? -15.343 7.524 14.673 1.00 98.75 286 ILE A O 1
ATOM 2198 N N . ARG A 1 287 ? -13.728 6.518 15.873 1.00 98.38 287 ARG A N 1
ATOM 2199 C CA . ARG A 1 287 ? -13.901 7.327 17.086 1.00 98.38 287 ARG A CA 1
ATOM 2200 C C . ARG A 1 287 ? -12.612 8.078 17.367 1.00 98.38 287 ARG A C 1
ATOM 2202 O O . ARG A 1 287 ? -11.540 7.487 17.295 1.00 98.38 287 ARG A O 1
ATOM 2209 N N . LYS A 1 288 ? -12.760 9.363 17.662 1.00 96.06 288 LYS A N 1
ATOM 2210 C CA . LYS A 1 288 ? -11.727 10.270 18.142 1.00 96.06 288 LYS A CA 1
ATOM 2211 C C . LYS A 1 288 ? -12.116 10.777 19.524 1.00 96.06 288 LYS A C 1
ATOM 2213 O O . LYS A 1 288 ? -13.284 11.136 19.696 1.00 96.06 288 LYS A O 1
ATOM 2218 N N . TYR A 1 289 ? -11.183 10.771 20.468 1.00 89.94 289 TYR A N 1
ATOM 2219 C CA . TYR A 1 289 ? -11.382 11.256 21.834 1.00 89.94 289 TYR A CA 1
ATOM 2220 C C . TYR A 1 289 ? -10.088 11.814 22.420 1.00 89.94 289 TYR A C 1
ATOM 2222 O O . TYR A 1 289 ? -9.007 11.378 21.968 1.00 89.94 289 TYR A O 1
#

Sequence (289 aa):
MPGWAACDAIARDAFTLAQLQYDLTTFERFVIHFPSLQNQATGGVATGSKIFFNSGLSHSQWTNFNGSWFVVSFMNGDLGVGLTLHELGHTYFAGHPTSDHSTLGHSSVWQVSDGDPISPYGQIGEWGDKYSPMGQNRQNITDFPPSMKVQLGWMPASKVLTVTASGTYRVYRFDTLTASLPVAAPLALKIRKDVNKTYWIGVRRTFAGNASMSNGAYIVWKMPVANAYMGIRQYSVLLDCTTPGISVEDAALAIGKSLVDVPAGITITPVREGGTAPNQWMDIRIRKY